Protein AF-A0A1J1JGS8-F1 (afdb_monomer_lite)

Radius of gyration: 28.25 Å; chains: 1; bounding box: 49×75×82 Å

pLDDT: mean 77.83, std 13.15, range [44.06, 95.12]

Organism: Planktothrix agardhii (NCBI:txid1160)

Structure (mmCIF, N/CA/C/O backbone):
data_AF-A0A1J1JGS8-F1
#
_entry.id   AF-A0A1J1JGS8-F1
#
loop_
_atom_site.group_PDB
_atom_site.id
_atom_site.type_symbol
_atom_site.label_atom_id
_atom_site.label_alt_id
_atom_site.label_comp_id
_atom_site.label_asym_id
_atom_site.label_entity_id
_atom_site.label_seq_id
_atom_site.pdbx_PDB_ins_code
_atom_site.Cartn_x
_atom_site.Cartn_y
_atom_site.Cartn_z
_atom_site.occupancy
_atom_site.B_iso_or_equiv
_atom_site.auth_seq_id
_atom_site.auth_comp_id
_atom_site.auth_asym_id
_atom_site.auth_atom_id
_atom_site.pdbx_PDB_model_num
ATOM 1 N N . MET A 1 1 ? -22.937 30.022 0.469 1.00 57.44 1 MET A N 1
ATOM 2 C CA . MET A 1 1 ? -22.753 29.733 1.913 1.00 57.44 1 MET A CA 1
ATOM 3 C C . MET A 1 1 ? -23.386 28.415 2.379 1.00 57.44 1 MET A C 1
ATOM 5 O O . MET A 1 1 ? -22.647 27.603 2.911 1.00 57.44 1 MET A O 1
ATOM 9 N N . LYS A 1 2 ? -24.675 28.112 2.128 1.00 63.19 2 LYS A N 1
ATOM 10 C CA . LYS A 1 2 ? -25.306 26.833 2.558 1.00 63.19 2 LYS A CA 1
ATOM 11 C C . LYS A 1 2 ? -24.576 25.551 2.103 1.00 63.19 2 LYS A C 1
ATOM 13 O O . LYS A 1 2 ? -24.454 24.620 2.888 1.00 63.19 2 LYS A O 1
ATOM 18 N N . LYS A 1 3 ? -24.017 25.521 0.882 1.00 70.56 3 LYS A N 1
ATOM 19 C CA . LYS A 1 3 ? -23.177 24.401 0.397 1.00 70.56 3 LYS A CA 1
ATOM 20 C C . LYS A 1 3 ? -21.921 24.179 1.252 1.00 70.56 3 LYS A C 1
ATOM 22 O O . LYS A 1 3 ? -21.631 23.043 1.595 1.00 70.56 3 LYS A O 1
ATOM 27 N N . LEU A 1 4 ? -21.218 25.251 1.627 1.00 69.62 4 LEU A N 1
ATOM 28 C CA . LEU A 1 4 ? -20.019 25.193 2.478 1.00 69.62 4 LEU A CA 1
ATOM 29 C C . LEU A 1 4 ? -20.350 24.680 3.883 1.00 69.62 4 LEU A C 1
ATOM 31 O O . LEU A 1 4 ? -19.634 23.845 4.417 1.00 69.62 4 LEU A O 1
ATOM 35 N N . ILE A 1 5 ? -21.475 25.125 4.445 1.00 73.06 5 ILE A N 1
ATOM 36 C CA . ILE A 1 5 ? -21.931 24.708 5.777 1.00 73.06 5 ILE A CA 1
ATOM 37 C C . ILE A 1 5 ? -22.337 23.222 5.771 1.00 73.06 5 ILE A C 1
ATOM 39 O O . ILE A 1 5 ? -21.991 22.486 6.692 1.00 73.06 5 ILE A O 1
ATOM 43 N N . ASN A 1 6 ? -22.980 22.743 4.699 1.00 73.88 6 ASN A N 1
ATOM 44 C CA . ASN A 1 6 ? -23.261 21.313 4.524 1.00 73.88 6 ASN A CA 1
ATOM 45 C C . ASN A 1 6 ? -21.985 20.474 4.355 1.00 73.88 6 ASN A C 1
ATOM 47 O O . ASN A 1 6 ? -21.889 19.395 4.935 1.00 73.88 6 ASN A O 1
ATOM 51 N N . PHE A 1 7 ? -20.996 20.968 3.604 1.00 70.88 7 PHE A N 1
ATOM 52 C CA . PHE A 1 7 ? -19.696 20.304 3.468 1.00 70.88 7 PHE A CA 1
ATOM 53 C C . PHE A 1 7 ? -18.955 20.214 4.809 1.00 70.88 7 PHE A C 1
ATO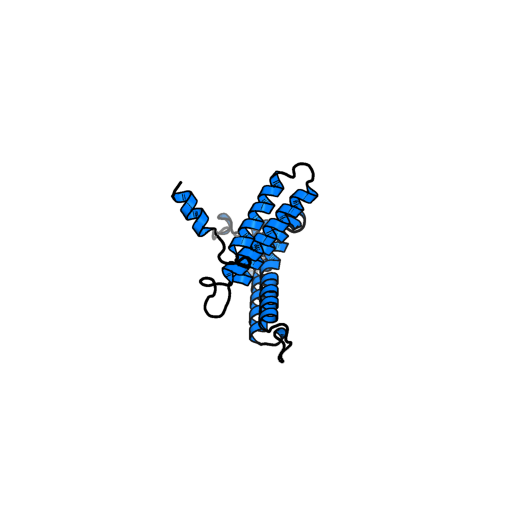M 55 O O . PHE A 1 7 ? -18.430 19.156 5.149 1.00 70.88 7 PHE A O 1
ATOM 62 N N . LEU A 1 8 ? -18.969 21.288 5.602 1.00 66.31 8 LEU A N 1
ATOM 63 C CA . LEU A 1 8 ? -18.361 21.321 6.934 1.00 66.31 8 LEU A CA 1
ATOM 64 C C . LEU A 1 8 ? -19.038 20.341 7.902 1.00 66.31 8 LEU A C 1
ATOM 66 O O . LEU A 1 8 ? -18.348 19.633 8.633 1.00 66.31 8 LEU A O 1
ATOM 70 N N . ASN A 1 9 ? -20.367 20.225 7.860 1.00 66.31 9 ASN A N 1
ATOM 71 C CA . ASN A 1 9 ? -21.093 19.235 8.662 1.00 66.31 9 ASN A CA 1
ATOM 72 C C . ASN A 1 9 ? -20.801 17.784 8.239 1.00 66.31 9 ASN A C 1
ATOM 74 O O . ASN A 1 9 ? -20.798 16.894 9.085 1.00 66.31 9 ASN A O 1
ATOM 78 N N . ILE A 1 10 ? -20.503 17.538 6.960 1.00 68.12 10 ILE A N 1
ATOM 79 C CA . ILE A 1 10 ? -20.057 16.227 6.454 1.00 68.12 10 ILE A CA 1
ATOM 80 C C . ILE A 1 10 ? -18.614 15.903 6.862 1.00 68.12 10 ILE A C 1
ATOM 82 O O . ILE A 1 10 ? -18.288 14.739 7.093 1.00 68.12 10 ILE A O 1
ATOM 86 N N . ILE A 1 11 ? -17.756 16.917 6.964 1.00 66.12 11 ILE A N 1
ATOM 87 C CA . ILE A 1 11 ? -16.338 16.768 7.318 1.00 66.12 11 ILE A CA 1
ATOM 88 C C . ILE A 1 11 ? -16.126 16.649 8.831 1.00 66.12 11 ILE A C 1
ATOM 90 O O . ILE A 1 11 ? -15.127 16.065 9.254 1.00 66.12 11 ILE A O 1
ATOM 94 N N . LYS A 1 12 ? -17.069 17.128 9.654 1.00 67.12 12 LYS A N 1
ATOM 95 C CA . LYS A 1 12 ? -16.962 17.057 11.113 1.00 67.12 12 LYS A CA 1
ATOM 96 C C . LYS A 1 12 ? -16.791 15.593 11.572 1.00 67.12 12 LYS A C 1
ATOM 98 O O . LYS A 1 12 ? -17.638 14.749 11.251 1.00 67.12 12 LYS A O 1
ATOM 103 N N . PRO A 1 13 ? -15.694 15.257 12.275 1.00 62.97 13 PRO A N 1
ATOM 104 C CA . PRO A 1 13 ? -15.506 13.922 12.822 1.00 62.97 13 PRO A CA 1
ATOM 105 C C . PRO A 1 13 ? -16.472 13.705 13.992 1.00 62.97 13 PRO A C 1
ATOM 107 O O . PRO A 1 13 ? -16.674 14.600 14.813 1.00 62.97 13 PRO A O 1
ATOM 110 N N . SER A 1 14 ? -17.082 12.521 14.060 1.00 66.06 14 SER A N 1
ATOM 111 C CA . SER A 1 14 ? -17.902 12.103 15.204 1.00 66.06 14 SER A CA 1
ATOM 112 C C . SER A 1 14 ? -17.041 11.785 16.426 1.00 66.06 14 SER A C 1
ATOM 114 O O . SER A 1 14 ? -17.442 12.082 17.546 1.00 66.06 14 SER A O 1
ATOM 116 N N . HIS A 1 15 ? -15.843 11.235 16.205 1.00 69.81 15 HIS A N 1
ATOM 117 C CA . HIS A 1 15 ? -14.863 10.922 17.239 1.00 69.81 15 HIS A CA 1
ATOM 118 C C . HIS A 1 15 ? -13.443 11.364 16.851 1.00 69.81 15 HIS A C 1
ATOM 120 O O . HIS A 1 15 ? -13.092 11.371 15.670 1.00 69.81 15 HIS A O 1
ATOM 126 N N . PRO A 1 16 ? -12.575 11.672 17.835 1.00 64.75 16 PRO A N 1
ATOM 127 C CA . PRO A 1 16 ? -11.194 12.090 17.577 1.00 64.75 16 PRO A CA 1
ATOM 128 C C . PRO A 1 16 ? -10.361 11.020 16.849 1.00 64.75 16 PRO A C 1
ATOM 130 O O . PRO A 1 16 ? -9.446 11.370 16.114 1.00 64.75 16 PRO A O 1
ATOM 133 N N . LEU A 1 17 ? -10.721 9.738 16.975 1.00 70.12 17 LEU A N 1
ATOM 134 C CA . LEU A 1 17 ? -10.064 8.601 16.312 1.00 70.12 17 LEU A CA 1
ATOM 135 C C . LEU A 1 17 ? -10.790 8.119 15.040 1.00 70.12 17 LEU A C 1
ATOM 137 O O . LEU A 1 17 ? -10.610 6.980 14.611 1.00 70.12 17 LEU A O 1
ATOM 141 N N . ASP A 1 18 ? -11.621 8.959 14.420 1.00 83.19 18 ASP A N 1
ATOM 142 C CA . ASP A 1 18 ? -12.200 8.641 13.114 1.00 83.19 18 ASP A CA 1
ATOM 143 C C . ASP A 1 18 ? -11.213 8.879 11.963 1.00 83.19 18 ASP A C 1
ATOM 145 O O . ASP A 1 18 ? -10.389 9.792 11.983 1.00 83.19 18 ASP A O 1
ATOM 149 N N . TRP A 1 19 ? -11.372 8.102 10.885 1.00 82.06 19 TRP A N 1
ATOM 150 C CA . TRP A 1 19 ? -10.598 8.233 9.641 1.00 82.06 19 TRP A CA 1
ATOM 151 C C . TRP A 1 19 ? -10.582 9.669 9.085 1.00 82.06 19 TRP A C 1
ATOM 153 O O . TRP A 1 19 ? -9.586 10.098 8.511 1.00 82.06 19 TRP A O 1
ATOM 163 N N . ARG A 1 20 ? -11.662 10.437 9.292 1.00 85.25 20 ARG A N 1
ATOM 164 C CA . ARG A 1 20 ? -11.773 11.840 8.857 1.00 85.25 20 ARG A CA 1
ATOM 165 C C . ARG A 1 20 ? -10.729 12.735 9.521 1.00 85.25 20 ARG A C 1
ATOM 167 O O . ARG A 1 20 ? -10.173 13.601 8.853 1.00 85.25 20 ARG A O 1
ATOM 174 N N . THR A 1 21 ? -10.434 12.508 10.801 1.00 86.81 21 THR A N 1
ATOM 175 C CA . THR A 1 21 ? -9.439 13.287 11.548 1.00 86.81 21 THR A CA 1
ATOM 176 C C . THR A 1 21 ? -8.047 13.076 10.964 1.00 86.81 21 THR A C 1
ATOM 178 O O . THR A 1 21 ? -7.343 14.044 10.696 1.00 86.81 21 THR A O 1
ATOM 181 N N . PHE A 1 22 ? -7.681 11.825 10.676 1.00 87.19 22 PHE A N 1
ATOM 182 C CA . PHE A 1 22 ? -6.390 11.502 10.064 1.00 87.19 22 PHE A CA 1
ATOM 183 C C . PHE A 1 22 ? -6.243 12.082 8.652 1.00 87.19 22 PHE A C 1
ATOM 185 O O . PHE A 1 22 ? -5.171 12.586 8.324 1.00 87.19 22 PHE A O 1
ATOM 192 N N . ILE A 1 23 ? -7.316 12.099 7.846 1.00 88.25 23 ILE A N 1
ATOM 193 C CA . ILE A 1 23 ? -7.306 12.793 6.545 1.00 88.25 23 ILE A CA 1
ATOM 194 C C . ILE A 1 23 ? -7.033 14.286 6.728 1.00 88.25 23 ILE A C 1
ATOM 196 O O . ILE A 1 23 ? -6.174 14.834 6.042 1.00 88.25 23 ILE A O 1
ATOM 200 N N . LEU A 1 24 ? -7.747 14.949 7.641 1.00 87.12 24 LEU A N 1
ATOM 201 C CA . LEU A 1 24 ? -7.581 16.386 7.864 1.00 87.12 24 LEU A CA 1
ATOM 202 C C . LEU A 1 24 ? -6.174 16.728 8.362 1.00 87.12 24 LEU A C 1
ATOM 204 O O . LEU A 1 24 ? -5.577 17.679 7.867 1.00 87.12 24 LEU A O 1
ATOM 208 N N . ILE A 1 25 ? -5.629 15.931 9.286 1.00 88.50 25 ILE A N 1
ATOM 209 C CA . ILE A 1 25 ? -4.251 16.081 9.771 1.00 88.50 25 ILE A CA 1
ATOM 210 C C . ILE A 1 25 ? -3.260 15.888 8.620 1.00 88.50 25 ILE A C 1
ATOM 212 O O . ILE A 1 25 ? -2.375 16.719 8.437 1.00 88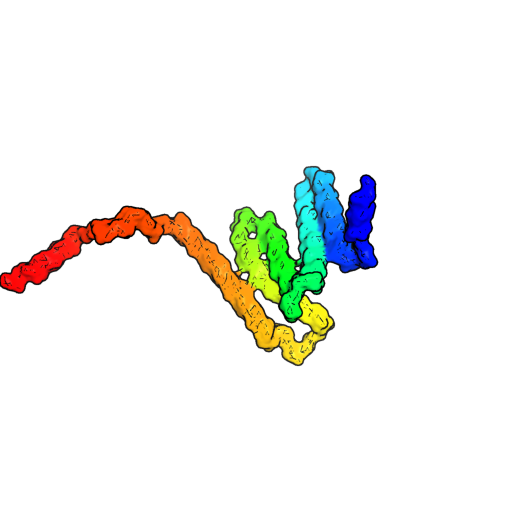.50 25 ILE A O 1
ATOM 216 N N . GLY A 1 26 ? -3.429 14.841 7.808 1.00 90.25 26 GLY A N 1
ATOM 217 C CA . GLY A 1 26 ? -2.581 14.593 6.643 1.00 90.25 26 GLY A CA 1
ATOM 218 C C . GLY A 1 26 ? -2.588 15.770 5.666 1.00 90.25 26 GLY A C 1
ATOM 219 O O . GLY A 1 26 ? -1.525 16.268 5.301 1.00 90.25 26 GLY A O 1
ATOM 220 N N . ILE A 1 27 ? -3.768 16.278 5.303 1.00 90.12 27 ILE A N 1
ATOM 221 C CA . ILE A 1 27 ? -3.910 17.437 4.407 1.00 90.12 27 ILE A CA 1
ATOM 222 C C . ILE A 1 27 ? -3.291 18.697 5.027 1.00 90.12 27 ILE A C 1
ATOM 224 O O . ILE A 1 27 ? -2.615 19.446 4.327 1.00 90.12 27 ILE A O 1
ATOM 228 N N . ALA A 1 28 ? -3.473 18.931 6.328 1.00 90.44 28 ALA A N 1
ATOM 229 C CA . ALA A 1 28 ? -2.880 20.079 7.011 1.00 90.44 28 ALA A CA 1
ATOM 230 C C . ALA A 1 28 ? -1.343 20.024 7.003 1.00 90.44 28 ALA A C 1
ATOM 232 O O . ALA A 1 28 ? -0.703 21.026 6.693 1.00 90.44 28 ALA A O 1
ATOM 233 N N . ILE A 1 29 ? -0.752 18.854 7.275 1.00 91.56 29 ILE A N 1
ATOM 234 C CA . ILE A 1 29 ? 0.704 18.645 7.217 1.00 91.56 29 ILE A CA 1
ATOM 235 C C . ILE A 1 29 ? 1.217 18.817 5.781 1.00 91.56 29 ILE A C 1
ATOM 237 O O . ILE A 1 29 ? 2.249 19.449 5.566 1.00 91.56 29 ILE A O 1
ATOM 241 N N . TRP A 1 30 ? 0.480 18.310 4.790 1.00 93.06 30 TRP A N 1
ATOM 242 C CA . TRP A 1 30 ? 0.825 18.493 3.380 1.00 93.06 30 TRP A CA 1
ATOM 243 C C . TRP A 1 30 ? 0.808 19.968 2.978 1.00 93.06 30 TRP A C 1
ATOM 245 O O . TRP A 1 30 ? 1.751 20.449 2.359 1.00 93.06 30 TRP A O 1
ATOM 255 N N . MET A 1 31 ? -0.223 20.714 3.389 1.00 89.69 31 MET A N 1
ATOM 256 C CA . MET A 1 31 ? -0.291 22.156 3.152 1.00 89.69 31 MET A CA 1
ATOM 257 C C . MET A 1 31 ? 0.852 22.898 3.847 1.00 89.69 31 MET A C 1
ATOM 259 O O . MET A 1 31 ? 1.478 23.757 3.232 1.00 89.69 31 MET A O 1
ATOM 263 N N . ALA A 1 32 ? 1.171 22.537 5.093 1.00 88.44 32 ALA A N 1
ATOM 264 C CA . ALA A 1 32 ? 2.303 23.104 5.821 1.00 88.44 32 ALA A CA 1
ATOM 265 C C . ALA A 1 32 ? 3.633 22.875 5.085 1.00 88.44 32 ALA A C 1
ATOM 267 O O . ALA A 1 32 ? 4.507 23.739 5.113 1.00 88.44 32 ALA A O 1
ATOM 268 N N . SER A 1 33 ? 3.765 21.762 4.358 1.00 89.44 33 SER A N 1
ATOM 269 C CA . SER A 1 33 ? 4.952 21.476 3.556 1.00 89.44 33 SER A CA 1
ATOM 270 C C . SER A 1 33 ? 5.222 22.520 2.468 1.00 89.44 33 SER A C 1
ATOM 272 O O . SER A 1 33 ? 6.386 22.751 2.157 1.00 89.44 33 SER A O 1
ATOM 274 N N . PHE A 1 34 ? 4.203 23.174 1.896 1.00 87.56 34 PHE A N 1
ATOM 275 C CA . PHE A 1 34 ? 4.423 24.224 0.889 1.00 87.56 34 PHE A CA 1
ATOM 276 C C . PHE A 1 34 ? 5.053 25.489 1.474 1.00 87.56 34 PHE A C 1
ATOM 278 O O . PHE A 1 34 ? 5.753 26.209 0.768 1.00 87.56 34 PHE A O 1
ATOM 285 N N . PHE A 1 35 ? 4.835 25.752 2.764 1.00 87.19 35 PHE A N 1
ATOM 286 C CA . PHE A 1 35 ? 5.430 26.898 3.452 1.00 87.19 35 PHE A CA 1
ATOM 287 C C . PHE A 1 35 ? 6.907 26.665 3.801 1.00 87.19 35 PHE A C 1
ATOM 289 O O . PHE A 1 35 ? 7.651 27.620 4.019 1.00 87.19 35 PHE A O 1
ATOM 296 N N . VAL A 1 36 ? 7.363 25.407 3.816 1.00 85.94 36 VAL A N 1
ATOM 297 C CA . VAL A 1 36 ? 8.763 25.041 4.062 1.00 85.94 36 VAL A CA 1
ATOM 298 C C . VAL A 1 36 ? 9.531 25.048 2.737 1.00 85.94 36 VAL A C 1
ATOM 300 O O . VAL A 1 36 ? 9.755 24.013 2.114 1.00 85.94 36 VAL A O 1
ATOM 303 N N . ILE A 1 37 ? 9.929 26.242 2.294 1.00 78.75 37 ILE A N 1
ATOM 304 C CA . ILE A 1 37 ? 10.640 26.443 1.016 1.00 78.75 37 ILE A CA 1
ATOM 305 C C . ILE A 1 37 ? 12.160 26.252 1.178 1.00 78.75 37 ILE A C 1
ATOM 307 O O . ILE A 1 37 ? 12.825 25.765 0.269 1.00 78.75 37 ILE A O 1
ATOM 311 N N . ASN A 1 38 ? 12.711 26.570 2.354 1.00 81.62 38 ASN A N 1
ATOM 312 C CA . ASN A 1 38 ? 14.163 26.694 2.551 1.00 81.62 38 ASN A CA 1
ATOM 313 C C . ASN A 1 38 ? 14.887 25.386 2.917 1.00 81.62 38 ASN A C 1
ATOM 315 O O . ASN A 1 38 ? 16.113 25.354 2.899 1.00 81.62 38 ASN A O 1
ATOM 319 N N . ASN A 1 39 ? 14.168 24.325 3.293 1.00 87.38 39 ASN A N 1
ATOM 320 C CA . ASN A 1 39 ? 14.779 23.065 3.723 1.00 87.38 39 ASN A CA 1
ATOM 321 C C . ASN A 1 39 ? 14.073 21.870 3.075 1.00 87.38 39 ASN A C 1
ATOM 323 O O . ASN A 1 39 ? 13.006 21.443 3.519 1.00 87.38 39 ASN A O 1
ATOM 327 N N . GLU A 1 40 ? 14.693 21.330 2.028 1.00 86.69 40 GLU A N 1
ATOM 328 C CA . GLU A 1 40 ? 14.169 20.204 1.255 1.00 86.69 40 GLU A CA 1
ATOM 329 C C . GLU A 1 40 ? 14.048 18.913 2.075 1.00 86.69 40 GLU A C 1
ATOM 331 O O . GLU A 1 40 ? 13.074 18.179 1.916 1.00 86.69 40 GLU A O 1
ATOM 336 N N . TYR A 1 41 ? 14.971 18.669 3.008 1.00 86.81 41 TYR A N 1
ATOM 337 C CA . TYR A 1 41 ? 14.911 17.505 3.892 1.00 86.81 41 TYR A CA 1
ATOM 338 C C . TYR A 1 41 ? 13.662 17.556 4.782 1.00 86.81 41 TYR A C 1
ATOM 340 O O . TYR A 1 41 ? 12.875 16.608 4.827 1.00 86.81 41 TYR A O 1
ATOM 348 N N . THR A 1 42 ? 13.427 18.699 5.432 1.00 88.38 42 THR A N 1
ATOM 349 C CA . THR A 1 42 ? 12.240 18.904 6.275 1.00 88.38 42 THR A CA 1
ATOM 350 C C . THR A 1 42 ? 10.957 18.842 5.450 1.00 88.38 42 THR A C 1
ATOM 352 O O . THR A 1 42 ? 9.996 18.197 5.863 1.00 88.38 42 THR A O 1
ATOM 355 N N . ARG A 1 43 ? 10.947 19.456 4.261 1.00 89.12 43 ARG A N 1
ATOM 356 C CA . ARG A 1 43 ? 9.812 19.416 3.330 1.00 89.12 43 ARG A CA 1
ATOM 357 C C . ARG A 1 43 ? 9.450 17.977 2.955 1.00 89.12 43 ARG A C 1
ATOM 359 O O . ARG A 1 43 ? 8.307 17.568 3.132 1.00 89.12 43 ARG A O 1
ATOM 366 N N . ASN A 1 44 ? 10.423 17.184 2.507 1.00 89.12 44 ASN A N 1
ATOM 367 C CA . ASN A 1 44 ? 10.185 15.798 2.103 1.00 89.12 44 ASN A CA 1
ATOM 368 C C . ASN A 1 44 ? 9.736 14.929 3.289 1.00 89.12 44 ASN A C 1
ATOM 370 O O . ASN A 1 44 ? 8.834 14.107 3.132 1.00 89.12 44 ASN A O 1
ATOM 374 N N . GLY A 1 45 ? 10.278 15.163 4.489 1.00 88.81 45 GLY A N 1
ATOM 375 C CA . GLY A 1 45 ? 9.814 14.514 5.718 1.00 88.81 45 GLY A CA 1
ATOM 376 C C . GLY A 1 45 ? 8.349 14.826 6.052 1.00 88.81 45 GLY A C 1
ATOM 377 O O . GLY A 1 45 ? 7.598 13.927 6.431 1.00 88.81 45 GLY A O 1
ATOM 378 N N . LEU A 1 46 ? 7.909 16.075 5.860 1.00 89.88 46 LEU A N 1
ATOM 379 C CA . LEU A 1 46 ? 6.511 16.482 6.049 1.00 89.88 46 LEU A CA 1
ATOM 380 C C . LEU A 1 46 ? 5.579 15.837 5.016 1.00 89.88 46 LEU A C 1
ATOM 382 O O . LEU A 1 46 ? 4.520 15.329 5.388 1.00 89.88 46 LEU A O 1
ATOM 386 N N . VAL A 1 47 ? 5.968 15.820 3.737 1.00 90.00 47 VAL A N 1
ATOM 387 C CA . VAL A 1 47 ? 5.196 15.147 2.677 1.00 90.00 47 VAL A CA 1
ATOM 388 C C . VAL A 1 47 ? 5.059 13.656 2.980 1.00 90.00 47 VAL A C 1
ATOM 390 O O . VAL A 1 47 ? 3.955 13.117 2.923 1.00 90.00 47 VAL A O 1
ATOM 393 N N . PHE A 1 48 ? 6.152 13.003 3.377 1.00 90.69 48 PHE A N 1
ATOM 394 C CA . PHE A 1 48 ? 6.149 11.596 3.764 1.00 90.69 48 PHE A CA 1
ATOM 395 C C . PHE A 1 48 ? 5.222 11.329 4.957 1.00 90.69 48 PHE A C 1
ATOM 397 O O . PHE A 1 48 ? 4.382 10.430 4.905 1.00 90.69 48 PHE A O 1
ATOM 404 N N . LEU A 1 49 ? 5.315 12.142 6.015 1.00 90.88 49 LEU A N 1
ATOM 405 C CA . LEU A 1 49 ? 4.460 12.011 7.196 1.00 90.88 49 LEU A CA 1
ATOM 406 C C . LEU A 1 49 ? 2.980 12.222 6.856 1.00 90.88 49 LEU A C 1
ATOM 408 O O . LEU A 1 49 ? 2.119 11.489 7.343 1.00 90.88 49 LEU A O 1
ATOM 412 N N . SER A 1 50 ? 2.679 13.197 5.999 1.00 92.75 50 SER A N 1
ATOM 413 C CA . SER A 1 50 ? 1.325 13.416 5.496 1.00 92.75 50 SER A CA 1
ATOM 414 C C . SER A 1 50 ? 0.790 12.186 4.760 1.00 92.75 50 SER A C 1
ATOM 416 O O . SER A 1 50 ? -0.329 11.738 5.024 1.00 92.75 50 SER A O 1
ATOM 418 N N . LEU A 1 51 ? 1.604 11.598 3.882 1.00 91.31 51 LEU A N 1
ATOM 419 C CA . LEU A 1 51 ? 1.225 10.437 3.086 1.00 91.31 51 LEU A CA 1
ATOM 420 C C . LEU A 1 51 ? 1.039 9.179 3.958 1.00 91.31 51 LEU A C 1
ATOM 422 O O . LEU A 1 51 ? 0.123 8.386 3.719 1.00 91.31 51 LEU A O 1
ATOM 426 N N . LEU A 1 52 ? 1.821 9.034 5.035 1.00 91.06 52 LEU A N 1
ATOM 427 C CA . LEU A 1 52 ? 1.590 8.016 6.065 1.00 91.06 52 LEU A CA 1
ATOM 428 C C . LEU A 1 52 ? 0.260 8.226 6.795 1.00 91.06 52 LEU A C 1
ATOM 430 O O . LEU A 1 52 ? -0.517 7.279 6.930 1.00 91.06 52 LEU A O 1
ATOM 434 N N . MET A 1 53 ? -0.042 9.455 7.225 1.00 91.62 53 MET A N 1
ATOM 435 C CA . MET A 1 53 ? -1.320 9.768 7.879 1.00 91.62 53 MET A CA 1
ATOM 436 C C . MET A 1 53 ? -2.510 9.487 6.957 1.00 91.62 53 MET A C 1
ATOM 438 O O . MET A 1 53 ? -3.512 8.918 7.394 1.00 91.62 53 MET A O 1
ATOM 442 N N . LEU A 1 54 ? -2.381 9.804 5.667 1.00 92.38 54 LEU A N 1
ATOM 443 C CA . LEU A 1 54 ? -3.379 9.472 4.653 1.00 92.38 54 LEU A CA 1
ATOM 444 C C . LEU A 1 54 ? -3.564 7.952 4.524 1.00 92.38 54 LEU A C 1
ATOM 446 O O . LEU A 1 54 ? -4.694 7.465 4.493 1.00 92.38 54 LEU A O 1
ATOM 450 N N . THR A 1 55 ? -2.466 7.194 4.508 1.00 90.50 55 THR A N 1
ATOM 451 C CA . THR A 1 55 ? -2.492 5.727 4.418 1.00 90.50 55 THR A CA 1
ATOM 452 C C . THR A 1 55 ? -3.202 5.104 5.620 1.00 90.50 55 THR A C 1
ATOM 454 O O . THR A 1 55 ? -4.063 4.237 5.451 1.00 90.50 55 THR A O 1
ATOM 457 N N . VAL A 1 56 ? -2.921 5.591 6.833 1.00 88.62 56 VAL A N 1
ATOM 458 C CA . VAL A 1 56 ? -3.619 5.173 8.061 1.00 88.62 56 VAL A CA 1
ATOM 459 C C . VAL A 1 56 ? -5.106 5.516 7.986 1.00 88.62 56 VAL A C 1
ATOM 461 O O . VAL A 1 56 ? -5.955 4.680 8.296 1.00 88.62 56 VAL A O 1
ATOM 464 N N . ALA A 1 57 ? -5.446 6.719 7.526 1.00 89.12 57 ALA A N 1
ATOM 465 C CA . ALA A 1 57 ? -6.833 7.133 7.385 1.00 89.12 57 ALA A CA 1
ATOM 466 C C . ALA A 1 57 ? -7.617 6.215 6.436 1.00 89.12 57 ALA A C 1
ATOM 468 O O . ALA A 1 57 ? -8.726 5.775 6.755 1.00 89.12 57 ALA A O 1
ATOM 469 N N . ILE A 1 58 ? -7.020 5.889 5.286 1.00 88.88 58 ILE A N 1
ATOM 470 C CA . ILE A 1 58 ? -7.611 4.985 4.301 1.00 88.88 58 ILE A CA 1
ATOM 471 C C . ILE A 1 58 ? -7.737 3.580 4.889 1.00 88.88 58 ILE A C 1
ATOM 473 O O . ILE A 1 58 ? -8.810 3.001 4.771 1.00 88.88 58 ILE A O 1
ATOM 477 N N . SER A 1 59 ? -6.723 3.081 5.606 1.00 86.25 59 SER A N 1
ATOM 478 C CA . SER A 1 59 ? -6.767 1.792 6.317 1.00 86.25 59 SER A CA 1
ATOM 479 C C . SER A 1 59 ? -7.971 1.668 7.252 1.00 86.25 59 SER A C 1
ATOM 481 O O . SER A 1 59 ? -8.717 0.685 7.214 1.00 86.25 59 SER A O 1
ATOM 483 N N . ILE A 1 60 ? -8.212 2.702 8.064 1.00 84.12 60 ILE A N 1
ATOM 484 C CA . ILE A 1 60 ? -9.351 2.749 8.989 1.00 84.12 60 ILE A CA 1
ATOM 485 C C . ILE A 1 60 ? -10.670 2.811 8.211 1.00 84.12 60 ILE A C 1
ATOM 487 O O . ILE A 1 60 ? -11.662 2.198 8.616 1.00 84.12 60 ILE A O 1
ATOM 491 N N . ARG A 1 61 ? -10.710 3.544 7.090 1.00 84.50 61 ARG A N 1
ATOM 492 C CA . ARG A 1 61 ? -11.915 3.667 6.263 1.00 84.50 61 ARG A CA 1
ATOM 493 C C . ARG A 1 61 ? -12.274 2.357 5.562 1.00 84.50 61 ARG A C 1
ATOM 495 O O . ARG A 1 61 ? -13.457 2.019 5.521 1.00 84.50 61 ARG A O 1
ATOM 502 N N . THR A 1 62 ? -11.286 1.649 5.024 1.00 84.44 62 THR A N 1
ATOM 503 C CA . THR A 1 62 ? -11.451 0.390 4.280 1.00 84.44 62 THR A CA 1
ATOM 504 C C . THR A 1 62 ? -11.645 -0.816 5.198 1.00 84.44 62 THR A C 1
ATOM 506 O O . THR A 1 62 ? -12.136 -1.847 4.756 1.00 84.44 62 THR A O 1
ATOM 509 N N . ASN A 1 63 ? -11.352 -0.684 6.494 1.00 80.38 63 ASN A N 1
ATOM 510 C CA . ASN A 1 63 ? -11.744 -1.657 7.520 1.00 80.38 63 ASN A CA 1
ATOM 511 C C . ASN A 1 63 ? -13.222 -1.554 7.946 1.00 80.38 63 ASN A C 1
ATOM 513 O O . ASN A 1 63 ? -13.644 -2.253 8.862 1.00 80.38 63 ASN A O 1
ATOM 517 N N . LYS A 1 64 ? -14.025 -0.690 7.313 1.00 79.62 64 LYS A N 1
ATOM 518 C CA . LYS A 1 64 ? -15.477 -0.577 7.530 1.00 79.62 64 LYS A CA 1
ATOM 519 C C . LYS A 1 64 ? -16.225 -0.966 6.238 1.00 79.62 64 LYS A C 1
ATOM 521 O O . LYS A 1 64 ? -15.675 -0.777 5.148 1.00 79.62 64 LYS A O 1
ATOM 526 N N . PRO A 1 65 ? -17.479 -1.463 6.307 1.00 72.12 65 PRO A N 1
ATOM 527 C CA . PRO A 1 65 ? -18.282 -1.724 5.108 1.00 72.12 65 PRO A CA 1
ATOM 528 C C . PRO A 1 65 ? -18.400 -0.457 4.232 1.00 72.12 65 PRO A C 1
ATOM 530 O O . PRO A 1 65 ? -18.393 0.665 4.767 1.00 72.12 65 PRO A O 1
ATOM 533 N N . PRO A 1 66 ? -18.476 -0.586 2.892 1.00 72.94 66 PRO A N 1
ATOM 534 C CA . PRO A 1 66 ? -18.680 -1.801 2.079 1.00 72.94 66 PRO A CA 1
ATOM 535 C C . PRO A 1 66 ? -17.396 -2.561 1.685 1.00 72.94 66 PRO A C 1
ATOM 537 O O . PRO A 1 66 ? -17.462 -3.523 0.932 1.00 72.94 66 PRO A O 1
ATOM 540 N N . PHE A 1 67 ? -16.223 -2.151 2.172 1.00 72.62 67 PHE A N 1
ATOM 541 C CA . PHE A 1 67 ? -14.921 -2.701 1.750 1.00 72.62 67 PHE A CA 1
ATOM 542 C C . PHE A 1 67 ? -14.542 -4.034 2.422 1.00 72.62 67 PHE A C 1
ATOM 544 O O . PHE A 1 67 ? -13.422 -4.530 2.275 1.00 72.62 67 PHE A O 1
ATOM 551 N N . ILE A 1 68 ? -15.487 -4.613 3.161 1.00 74.31 68 ILE A N 1
ATOM 552 C CA . ILE A 1 68 ? -15.403 -5.956 3.723 1.00 74.31 68 ILE A CA 1
ATOM 553 C C . ILE A 1 68 ? -16.315 -6.831 2.866 1.00 74.31 68 ILE A C 1
ATOM 555 O O . ILE A 1 68 ? -17.534 -6.663 2.892 1.00 74.31 68 ILE A O 1
ATOM 559 N N . MET A 1 69 ? -15.724 -7.738 2.089 1.00 67.88 69 MET A N 1
ATOM 560 C CA . MET A 1 69 ? -16.466 -8.673 1.249 1.00 67.88 69 MET A CA 1
ATOM 561 C C . MET A 1 69 ? -16.539 -10.014 1.985 1.00 67.88 69 MET A C 1
ATOM 563 O O . MET A 1 69 ? -15.566 -10.766 2.052 1.00 67.88 69 MET A O 1
ATOM 567 N N . GLY A 1 70 ? -17.685 -10.283 2.615 1.00 71.62 70 GLY A N 1
ATOM 568 C CA . GLY A 1 70 ? -17.856 -11.452 3.479 1.00 71.62 70 GLY A CA 1
ATOM 569 C C . GLY A 1 70 ? -16.955 -11.378 4.714 1.00 71.62 70 GLY A C 1
ATOM 570 O O . GLY A 1 70 ? -17.169 -10.533 5.578 1.00 71.62 70 GLY A O 1
ATOM 571 N N . ASN A 1 71 ? -15.948 -12.255 4.787 1.00 68.69 71 ASN A N 1
ATOM 572 C CA . ASN A 1 71 ? -14.997 -12.329 5.906 1.00 68.69 71 ASN A CA 1
ATOM 573 C C . ASN A 1 71 ? -13.585 -11.821 5.545 1.00 68.69 71 ASN A C 1
ATOM 575 O O . ASN A 1 71 ? -12.678 -11.885 6.372 1.00 68.69 71 ASN A O 1
ATOM 579 N N . ILE A 1 72 ? -13.385 -11.347 4.309 1.00 68.88 72 ILE A N 1
ATOM 580 C CA . ILE A 1 72 ? -12.089 -10.886 3.802 1.00 68.88 72 ILE A CA 1
ATOM 581 C C . ILE A 1 72 ? -12.132 -9.360 3.715 1.00 68.88 72 ILE A C 1
ATOM 583 O O . ILE A 1 72 ? -12.972 -8.783 3.019 1.00 68.88 72 ILE A O 1
ATOM 587 N N . SER A 1 73 ? -11.231 -8.688 4.433 1.00 77.38 73 SER A N 1
ATOM 588 C CA . SER A 1 73 ? -11.061 -7.243 4.299 1.00 77.38 73 SER A CA 1
ATOM 589 C C . SER A 1 73 ? -10.171 -6.941 3.093 1.00 77.38 73 SER A C 1
ATOM 591 O O . SER A 1 73 ? -9.094 -7.510 2.936 1.00 77.38 73 SER A O 1
ATOM 593 N N . LEU A 1 74 ? -10.607 -6.015 2.234 1.00 82.00 74 LEU A N 1
ATOM 594 C CA . LEU A 1 74 ? -9.771 -5.486 1.145 1.00 82.00 74 LEU A CA 1
ATOM 595 C C . LEU A 1 74 ? -8.798 -4.406 1.642 1.00 82.00 74 LEU A C 1
ATOM 597 O O . LEU A 1 74 ? -7.911 -3.972 0.908 1.00 82.00 74 LEU A O 1
ATOM 601 N N . SER A 1 75 ? -8.943 -3.976 2.899 1.00 85.56 75 SER A N 1
ATOM 602 C CA . SER A 1 75 ? -8.075 -2.977 3.527 1.00 85.56 75 SER A CA 1
ATOM 603 C C . SER A 1 75 ? -6.578 -3.290 3.393 1.00 85.56 75 SER A C 1
ATOM 605 O O . SER A 1 75 ? -5.853 -2.407 2.930 1.00 85.56 75 SER A O 1
ATOM 607 N N . PRO A 1 76 ? -6.085 -4.511 3.683 1.00 87.12 76 PRO A N 1
ATOM 608 C CA . PRO A 1 76 ? -4.657 -4.824 3.613 1.00 87.12 76 PRO A CA 1
ATOM 609 C C . PRO A 1 76 ? -4.078 -4.673 2.205 1.00 87.12 76 PRO A C 1
ATOM 611 O O . PRO A 1 76 ? -2.933 -4.267 2.063 1.00 87.12 76 PRO A O 1
ATOM 614 N N . TRP A 1 77 ? -4.884 -4.931 1.170 1.00 88.50 77 TRP A N 1
ATOM 615 C CA . TRP A 1 77 ? -4.499 -4.770 -0.234 1.00 88.50 77 TRP A CA 1
ATOM 616 C C . TRP A 1 77 ? -4.379 -3.302 -0.645 1.00 88.50 77 TRP A C 1
ATOM 618 O O . TRP A 1 77 ? -3.418 -2.903 -1.300 1.00 88.50 77 TRP A O 1
ATOM 628 N N . ILE A 1 78 ? -5.357 -2.483 -0.251 1.00 89.19 78 ILE A N 1
ATOM 629 C CA . ILE A 1 78 ? -5.368 -1.048 -0.568 1.00 89.19 78 ILE A CA 1
ATOM 630 C C . ILE A 1 78 ? -4.262 -0.325 0.210 1.00 89.19 78 ILE A C 1
ATOM 632 O O . ILE A 1 78 ? -3.584 0.555 -0.313 1.00 89.19 78 ILE A O 1
ATOM 636 N N . THR A 1 79 ? -4.066 -0.701 1.470 1.00 91.00 79 THR A N 1
ATOM 637 C CA . THR A 1 79 ? -3.063 -0.081 2.343 1.00 91.00 79 THR A CA 1
ATOM 638 C C . THR A 1 79 ? -1.647 -0.472 1.958 1.00 91.00 79 THR A C 1
ATOM 640 O O . THR A 1 79 ? -0.779 0.398 1.938 1.00 91.00 79 THR A O 1
ATOM 643 N N . SER A 1 80 ? -1.412 -1.730 1.573 1.00 90.62 80 SER A N 1
ATOM 644 C CA . SER A 1 80 ? -0.125 -2.138 1.012 1.00 90.62 80 SER A CA 1
ATOM 645 C C . SER A 1 80 ? 0.168 -1.423 -0.302 1.00 90.62 80 SER A C 1
ATOM 647 O O . SER A 1 80 ? 1.303 -1.015 -0.506 1.00 90.62 80 SER A O 1
ATOM 649 N N . PHE A 1 81 ? -0.838 -1.196 -1.155 1.00 90.56 81 PHE A N 1
ATOM 650 C CA . PHE A 1 81 ? -0.654 -0.458 -2.407 1.00 90.56 81 PHE A CA 1
ATOM 651 C C . PHE A 1 81 ? -0.189 0.979 -2.148 1.00 90.56 81 PHE A C 1
ATOM 653 O O . PHE A 1 81 ? 0.786 1.440 -2.737 1.00 90.56 81 PHE A O 1
ATOM 660 N N . LEU A 1 82 ? -0.840 1.674 -1.211 1.00 91.50 82 LEU A N 1
ATOM 661 C CA . LEU A 1 82 ? -0.434 3.021 -0.799 1.00 91.50 82 LEU A CA 1
ATOM 662 C C . LEU A 1 82 ? 0.974 3.035 -0.197 1.00 91.50 82 LEU A C 1
ATOM 664 O O . LEU A 1 82 ? 1.766 3.920 -0.514 1.00 91.50 82 LEU A O 1
ATOM 668 N N . LEU A 1 83 ? 1.315 2.034 0.619 1.00 91.19 83 LEU A N 1
ATOM 669 C CA . LEU A 1 83 ? 2.660 1.910 1.174 1.00 91.19 83 LEU A CA 1
ATOM 670 C C . LEU A 1 83 ? 3.705 1.658 0.078 1.00 91.19 83 LEU A C 1
ATOM 672 O O . LEU A 1 83 ? 4.790 2.232 0.122 1.00 91.19 83 LEU A O 1
ATOM 676 N N . CYS A 1 84 ? 3.368 0.875 -0.947 1.00 91.25 84 CYS A N 1
ATOM 677 C CA . CYS A 1 84 ? 4.214 0.690 -2.120 1.00 91.25 84 CYS A CA 1
ATOM 678 C C . CYS A 1 84 ? 4.433 1.993 -2.884 1.00 91.25 84 CYS A C 1
ATOM 680 O O . CYS A 1 84 ? 5.559 2.246 -3.291 1.00 91.25 84 CYS A O 1
ATOM 682 N N . LEU A 1 85 ? 3.424 2.857 -3.032 1.00 88.69 85 LEU A N 1
ATOM 683 C CA . LEU A 1 85 ? 3.620 4.176 -3.649 1.00 88.69 85 LEU A CA 1
ATOM 684 C C . LEU A 1 85 ? 4.596 5.048 -2.847 1.00 88.69 85 LEU A C 1
ATOM 686 O O . LEU A 1 85 ? 5.444 5.721 -3.430 1.00 88.69 85 LEU A O 1
ATOM 690 N N . ILE A 1 86 ? 4.527 4.991 -1.515 1.00 88.69 86 ILE A N 1
ATOM 691 C CA . ILE A 1 86 ? 5.476 5.685 -0.632 1.00 88.69 86 ILE A CA 1
ATOM 692 C C . ILE A 1 86 ? 6.900 5.136 -0.818 1.00 88.69 86 ILE A C 1
ATOM 694 O O . ILE A 1 86 ? 7.864 5.898 -0.906 1.00 88.69 86 ILE A O 1
ATOM 698 N N . ILE A 1 87 ? 7.051 3.811 -0.885 1.00 87.38 87 ILE A N 1
ATOM 699 C CA . ILE A 1 87 ? 8.348 3.159 -1.118 1.00 87.38 87 ILE A CA 1
ATOM 700 C C . ILE A 1 87 ? 8.878 3.511 -2.510 1.00 87.38 87 ILE A C 1
ATOM 702 O O . ILE A 1 87 ? 10.067 3.792 -2.655 1.00 87.38 87 ILE A O 1
ATOM 706 N N . TYR A 1 88 ? 8.003 3.537 -3.517 1.00 87.19 88 TYR A N 1
ATOM 707 C CA . TYR A 1 88 ? 8.340 3.887 -4.891 1.00 87.19 88 TYR A CA 1
ATOM 708 C C . TYR A 1 88 ? 8.945 5.285 -4.967 1.00 87.19 88 TYR A C 1
ATOM 710 O O . TYR A 1 88 ? 10.057 5.410 -5.460 1.00 87.19 88 TYR A O 1
ATOM 718 N N . GLN A 1 89 ? 8.304 6.298 -4.374 1.00 83.81 89 GLN A N 1
ATOM 719 C CA . GLN A 1 89 ? 8.828 7.673 -4.352 1.00 83.81 89 GLN A CA 1
ATOM 720 C C . GLN A 1 89 ? 10.243 7.777 -3.761 1.00 83.81 89 GLN A C 1
ATOM 722 O O . GLN A 1 89 ? 11.020 8.633 -4.168 1.00 83.81 89 GLN A O 1
ATOM 727 N N . ASN A 1 90 ? 10.598 6.898 -2.819 1.00 80.50 90 ASN A N 1
ATOM 728 C CA . ASN A 1 90 ? 11.933 6.874 -2.218 1.00 80.50 90 ASN A CA 1
ATOM 729 C C . ASN A 1 90 ? 12.945 6.011 -2.993 1.00 80.50 90 ASN A C 1
ATOM 731 O O . ASN A 1 90 ? 14.150 6.173 -2.817 1.00 80.50 90 ASN A O 1
ATOM 735 N N . THR A 1 91 ? 12.476 5.074 -3.821 1.00 80.50 91 THR A N 1
ATOM 736 C CA . THR A 1 91 ? 13.310 4.033 -4.457 1.00 80.50 91 THR A CA 1
ATOM 737 C C . THR A 1 91 ? 13.367 4.162 -5.984 1.00 80.50 91 THR A C 1
ATOM 739 O O . THR A 1 91 ? 14.132 3.442 -6.623 1.00 80.50 91 THR A O 1
ATOM 742 N N . GLU A 1 92 ? 12.598 5.082 -6.576 1.00 74.12 92 GLU A N 1
ATOM 743 C CA . GLU A 1 92 ? 12.417 5.260 -8.026 1.00 74.12 92 GLU A CA 1
ATOM 744 C C . GLU A 1 92 ? 13.745 5.315 -8.792 1.00 74.12 92 GLU A C 1
ATOM 746 O O . GLU A 1 92 ? 13.878 4.683 -9.837 1.00 74.12 92 GLU A O 1
ATOM 751 N N . ILE A 1 93 ? 14.753 5.984 -8.223 1.00 69.81 93 ILE A N 1
ATOM 752 C CA . ILE A 1 93 ? 16.070 6.179 -8.846 1.00 69.81 93 ILE A CA 1
ATOM 753 C C . ILE A 1 93 ? 16.857 4.863 -8.951 1.00 69.81 93 ILE A C 1
ATOM 755 O O . ILE A 1 93 ? 17.529 4.623 -9.950 1.00 69.81 93 ILE A O 1
ATOM 759 N N . ASN A 1 94 ? 16.777 3.996 -7.937 1.00 74.44 94 ASN A N 1
ATOM 760 C CA . ASN A 1 94 ? 17.621 2.802 -7.856 1.00 74.44 94 ASN A CA 1
ATOM 761 C C . ASN A 1 94 ? 16.907 1.540 -8.349 1.00 74.44 94 ASN A C 1
ATOM 763 O O . ASN A 1 94 ? 17.526 0.689 -8.986 1.00 74.44 94 ASN A O 1
ATOM 767 N N . GLN A 1 95 ? 15.624 1.369 -8.013 1.00 80.69 95 GLN A N 1
ATOM 768 C CA . GLN A 1 95 ? 14.868 0.148 -8.304 1.00 80.69 95 GLN A CA 1
ATOM 769 C C . GLN A 1 95 ? 13.370 0.455 -8.499 1.00 80.69 95 GLN A C 1
ATOM 771 O O . GLN A 1 95 ? 12.559 0.148 -7.621 1.00 80.69 95 GLN A O 1
ATOM 776 N N . PRO A 1 96 ? 12.952 0.992 -9.662 1.00 75.88 96 PRO A N 1
ATOM 777 C CA . PRO A 1 96 ? 11.567 1.428 -9.884 1.00 75.88 96 PRO A CA 1
ATOM 778 C C . PRO A 1 96 ? 10.551 0.284 -9.738 1.00 75.88 96 PRO A C 1
ATOM 780 O O . PRO A 1 96 ? 9.431 0.475 -9.273 1.00 75.88 96 PRO A O 1
ATOM 783 N N . ASN A 1 97 ? 10.959 -0.947 -10.049 1.00 84.62 97 ASN A N 1
ATOM 784 C CA . ASN A 1 97 ? 10.084 -2.114 -9.968 1.00 84.62 97 ASN A CA 1
ATOM 785 C C . ASN A 1 97 ? 9.965 -2.706 -8.552 1.00 84.62 97 ASN A C 1
ATOM 787 O O . ASN A 1 97 ? 9.092 -3.541 -8.319 1.00 84.62 97 ASN A O 1
ATOM 791 N N . PHE A 1 98 ? 10.827 -2.316 -7.605 1.00 85.25 98 PHE A N 1
ATOM 792 C CA . PHE A 1 98 ? 10.877 -2.915 -6.264 1.00 85.25 98 PHE A CA 1
ATOM 793 C C . PHE A 1 98 ? 9.573 -2.713 -5.485 1.00 85.25 98 PHE A C 1
ATOM 795 O O . PHE A 1 98 ? 9.059 -3.642 -4.858 1.00 85.25 98 PHE A O 1
ATOM 802 N N . ALA A 1 99 ? 8.997 -1.515 -5.572 1.00 86.31 99 ALA A N 1
ATOM 803 C CA . ALA A 1 99 ? 7.736 -1.189 -4.920 1.00 86.31 99 ALA A CA 1
ATOM 804 C C . ALA A 1 99 ? 6.571 -2.048 -5.437 1.00 86.31 99 ALA A C 1
ATOM 806 O O . ALA A 1 99 ? 5.799 -2.581 -4.646 1.00 86.31 99 ALA A O 1
ATOM 807 N N . LEU A 1 100 ? 6.475 -2.236 -6.757 1.00 87.88 100 LEU A N 1
ATOM 808 C CA . LEU A 1 100 ? 5.418 -3.050 -7.360 1.00 87.88 100 LEU A CA 1
ATOM 809 C C . LEU A 1 100 ? 5.577 -4.533 -7.005 1.00 87.88 100 LEU A C 1
ATOM 811 O O . LEU A 1 100 ? 4.608 -5.197 -6.649 1.00 87.88 100 LEU A O 1
ATOM 815 N N . LYS A 1 101 ? 6.814 -5.037 -7.051 1.00 88.81 101 LYS A N 1
ATOM 816 C CA . LYS A 1 101 ? 7.147 -6.418 -6.685 1.00 88.81 101 LYS A CA 1
ATOM 817 C C . LYS A 1 101 ? 6.814 -6.702 -5.224 1.00 88.81 101 LYS A C 1
ATOM 819 O O . LYS A 1 101 ? 6.210 -7.717 -4.921 1.00 88.81 101 LYS A O 1
ATOM 824 N N . SER A 1 102 ? 7.162 -5.805 -4.307 1.00 88.44 102 SER A N 1
ATOM 825 C CA . SER A 1 102 ? 6.934 -6.007 -2.869 1.00 88.44 102 SER A CA 1
ATOM 826 C C . SER A 1 102 ? 5.462 -5.915 -2.443 1.00 88.44 102 SER A C 1
ATOM 828 O O . SER A 1 102 ? 5.131 -6.341 -1.336 1.00 88.44 102 SER A O 1
ATOM 830 N N . TRP A 1 103 ? 4.565 -5.434 -3.310 1.00 91.44 103 TRP A N 1
ATOM 831 C CA . TRP A 1 103 ? 3.164 -5.175 -2.969 1.00 91.44 103 TRP A CA 1
ATOM 832 C C . TRP A 1 103 ? 2.401 -6.375 -2.380 1.00 91.44 103 TRP A C 1
ATOM 834 O O . TRP A 1 103 ? 1.847 -6.228 -1.282 1.00 91.44 103 TRP A O 1
ATOM 844 N N . PRO A 1 104 ? 2.406 -7.575 -2.995 1.00 91.44 104 PRO A N 1
ATOM 845 C CA . PRO A 1 104 ? 1.706 -8.730 -2.433 1.00 91.44 104 PRO A CA 1
ATOM 846 C C . PRO A 1 104 ? 2.309 -9.181 -1.097 1.00 91.44 104 PRO A C 1
ATOM 848 O O . PRO A 1 104 ? 1.590 -9.575 -0.183 1.00 91.44 104 PRO A O 1
ATOM 851 N N . ILE A 1 105 ? 3.629 -9.080 -0.938 1.00 90.75 105 ILE A N 1
ATOM 852 C CA . ILE A 1 105 ? 4.305 -9.478 0.302 1.00 90.75 105 ILE A CA 1
ATOM 853 C C . ILE A 1 105 ? 3.946 -8.519 1.441 1.00 90.75 105 ILE A C 1
ATOM 855 O O . ILE A 1 105 ? 3.609 -8.958 2.539 1.00 90.75 105 ILE A O 1
ATOM 859 N N . ILE A 1 106 ? 3.932 -7.212 1.170 1.00 90.88 106 ILE A N 1
ATOM 860 C CA . ILE A 1 106 ? 3.503 -6.195 2.137 1.00 90.88 106 ILE A CA 1
ATOM 861 C C . ILE A 1 106 ? 2.035 -6.417 2.529 1.00 90.88 106 ILE A C 1
ATOM 863 O O . ILE A 1 106 ? 1.707 -6.341 3.712 1.00 90.88 106 ILE A O 1
ATOM 867 N N . ALA A 1 107 ? 1.160 -6.751 1.572 1.00 90.88 107 ALA A N 1
ATOM 868 C CA . ALA A 1 107 ? -0.237 -7.084 1.858 1.00 90.88 107 ALA A CA 1
ATOM 869 C C . ALA A 1 107 ? -0.355 -8.282 2.817 1.00 90.88 107 ALA A C 1
ATOM 871 O O . ALA A 1 107 ? -1.072 -8.201 3.816 1.00 90.88 107 ALA A O 1
ATOM 872 N N . ALA A 1 108 ? 0.400 -9.358 2.573 1.00 88.94 108 ALA A N 1
ATOM 873 C CA . ALA A 1 108 ? 0.426 -10.532 3.443 1.00 88.94 108 ALA A CA 1
ATOM 874 C C . ALA A 1 108 ? 0.919 -10.198 4.862 1.00 88.94 108 ALA A C 1
ATOM 876 O O . ALA A 1 108 ? 0.310 -10.623 5.847 1.00 88.94 108 ALA A O 1
ATOM 877 N N . CYS A 1 109 ? 1.974 -9.385 4.982 1.00 88.19 109 CYS A N 1
ATOM 878 C CA . CYS A 1 109 ? 2.472 -8.905 6.271 1.00 88.19 109 CYS A CA 1
ATOM 879 C C . CYS A 1 109 ? 1.420 -8.077 7.025 1.00 88.19 109 CYS A C 1
ATOM 881 O O . CYS A 1 109 ? 1.250 -8.251 8.230 1.00 88.19 109 CYS A O 1
ATOM 883 N N . LEU A 1 110 ? 0.675 -7.208 6.336 1.00 87.75 110 LEU A N 1
ATOM 884 C CA . LEU A 1 110 ? -0.396 -6.425 6.959 1.00 87.75 110 LEU A CA 1
ATOM 885 C C . LEU A 1 110 ? -1.550 -7.310 7.441 1.00 87.75 110 LEU A C 1
ATOM 887 O O . LEU A 1 110 ? -2.039 -7.104 8.550 1.00 87.75 110 LEU A O 1
ATOM 891 N N . ILE A 1 111 ? -1.953 -8.316 6.657 1.00 86.19 111 ILE A N 1
ATOM 892 C CA . ILE A 1 111 ? -2.957 -9.307 7.082 1.00 86.19 111 ILE A CA 1
ATOM 893 C C . ILE A 1 111 ? -2.495 -10.003 8.365 1.00 86.19 111 ILE A C 1
ATOM 895 O O . ILE A 1 111 ? -3.264 -10.108 9.319 1.00 86.19 111 ILE A O 1
ATOM 899 N N . PHE A 1 112 ? -1.228 -10.423 8.409 1.00 82.69 112 PHE A N 1
ATOM 900 C CA . PHE A 1 112 ? -0.649 -11.065 9.584 1.00 82.69 112 PHE A CA 1
ATOM 901 C C . PHE A 1 112 ? -0.703 -10.168 10.829 1.00 82.69 112 PHE A C 1
ATOM 903 O O . PHE A 1 112 ? -1.169 -10.594 11.886 1.00 82.69 112 PHE A O 1
ATOM 910 N N . ILE A 1 113 ? -0.268 -8.913 10.693 1.00 82.12 113 ILE A N 1
ATOM 911 C CA . ILE A 1 113 ? -0.267 -7.933 11.787 1.00 82.12 113 ILE A CA 1
ATOM 912 C C . ILE A 1 113 ? -1.691 -7.691 12.300 1.00 82.12 113 ILE A C 1
ATOM 914 O O . ILE A 1 113 ? -1.916 -7.666 13.510 1.00 82.12 113 ILE A O 1
ATOM 918 N N . LEU A 1 114 ? -2.666 -7.537 11.401 1.00 80.06 114 LEU A N 1
ATOM 919 C CA . LEU A 1 114 ? -4.059 -7.291 11.776 1.00 80.06 114 LEU A CA 1
ATOM 920 C C . LEU A 1 114 ? -4.681 -8.475 12.521 1.00 80.06 114 LEU A C 1
ATOM 922 O O . LEU A 1 114 ? -5.377 -8.262 13.515 1.00 80.06 114 LEU A O 1
ATOM 926 N N . GLU A 1 115 ? -4.402 -9.706 12.090 1.00 77.44 115 GLU A N 1
ATOM 927 C CA . GLU A 1 115 ? -4.870 -10.909 12.785 1.00 77.44 115 GLU A CA 1
ATOM 928 C C . GLU A 1 115 ? -4.241 -11.014 14.188 1.00 77.44 115 GLU A C 1
ATOM 930 O O . GLU A 1 115 ? -4.930 -11.315 15.162 1.00 77.44 115 GLU A O 1
ATOM 935 N N . PHE A 1 116 ? -2.960 -10.653 14.331 1.00 75.50 116 PHE A N 1
ATOM 936 C CA . PHE A 1 116 ? -2.265 -10.640 15.623 1.00 75.50 116 PHE A CA 1
ATOM 937 C C . PHE A 1 116 ? -2.840 -9.604 16.607 1.00 75.50 116 PHE A C 1
ATOM 939 O O . PHE A 1 116 ? -2.993 -9.876 17.802 1.00 75.50 116 PHE A O 1
ATOM 946 N N . ILE A 1 117 ? -3.201 -8.417 16.104 1.00 74.81 117 ILE A N 1
ATOM 947 C CA . ILE A 1 117 ? -3.857 -7.364 16.894 1.00 74.81 117 ILE A CA 1
ATOM 948 C C . ILE A 1 117 ? -5.264 -7.808 17.318 1.00 74.81 117 ILE A C 1
ATOM 950 O O . ILE A 1 117 ? -5.665 -7.583 18.463 1.00 74.81 117 ILE A O 1
ATOM 954 N N . LYS A 1 118 ? -6.015 -8.458 16.419 1.00 71.56 118 LYS A N 1
ATOM 955 C CA . LYS A 1 118 ? -7.372 -8.959 16.688 1.00 71.56 118 LYS A CA 1
ATOM 956 C C . LYS A 1 118 ? -7.387 -10.013 17.795 1.00 71.56 118 LYS A C 1
ATOM 958 O O . LYS A 1 118 ? -8.252 -9.957 18.670 1.00 71.56 118 LYS A O 1
ATOM 963 N N . ASP A 1 119 ? -6.376 -10.877 17.834 1.00 68.44 119 ASP A N 1
ATOM 964 C CA . ASP A 1 119 ? -6.173 -11.863 18.903 1.00 68.44 119 ASP A CA 1
ATOM 965 C C . ASP A 1 119 ? -5.648 -11.228 20.219 1.00 68.44 119 ASP A C 1
ATOM 967 O O . ASP A 1 119 ? -5.259 -11.930 21.155 1.00 68.44 119 ASP A O 1
ATOM 971 N N . LYS A 1 120 ? -5.679 -9.888 20.347 1.00 68.88 120 LYS A N 1
ATOM 972 C CA . LYS A 1 120 ? -5.224 -9.104 21.512 1.00 68.88 120 LYS A CA 1
ATOM 973 C C . LYS A 1 120 ? -3.792 -9.440 21.932 1.00 68.88 120 LYS A C 1
ATOM 975 O O . LYS A 1 120 ? -3.506 -9.488 23.129 1.00 68.88 120 LYS A O 1
ATOM 980 N N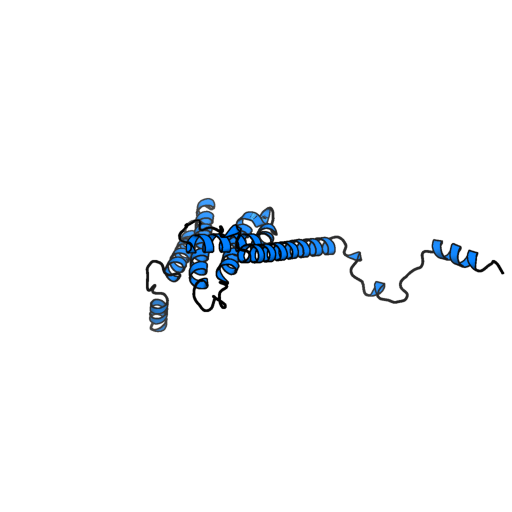 . PHE A 1 121 ? -2.914 -9.712 20.965 1.00 63.53 121 PHE A N 1
ATOM 981 C CA . PHE A 1 121 ? -1.532 -10.142 21.209 1.00 63.53 121 PHE A CA 1
ATOM 982 C C . PHE A 1 121 ? -1.417 -11.433 22.039 1.00 63.53 121 PHE A C 1
ATOM 984 O O . PHE A 1 121 ? -0.342 -11.760 22.541 1.00 63.53 121 PHE A O 1
ATOM 991 N N . LYS A 1 122 ? -2.508 -12.193 22.206 1.00 57.47 122 LYS A N 1
ATOM 992 C CA . LYS A 1 122 ? -2.459 -13.490 22.873 1.00 57.47 122 LYS A CA 1
ATOM 993 C C . LYS A 1 122 ? -1.974 -14.518 21.864 1.00 57.47 122 LYS A C 1
ATOM 995 O O . LYS A 1 122 ? -2.680 -14.832 20.910 1.00 57.47 122 LYS A O 1
ATOM 1000 N N . ILE A 1 123 ? -0.798 -15.086 22.109 1.00 57.31 123 ILE A N 1
ATOM 1001 C CA . ILE A 1 123 ? -0.303 -16.252 21.373 1.00 57.31 123 ILE A CA 1
ATOM 1002 C C . ILE A 1 123 ? -1.179 -17.446 21.781 1.00 57.31 123 ILE A C 1
ATOM 1004 O O . ILE A 1 123 ? -0.889 -18.145 22.748 1.00 57.31 123 ILE A O 1
ATOM 1008 N N . HIS A 1 124 ? -2.313 -17.636 21.104 1.00 54.19 124 HIS A N 1
ATOM 1009 C CA . HIS A 1 124 ? -3.093 -18.867 21.222 1.00 54.19 124 HIS A CA 1
ATOM 1010 C C . HIS A 1 124 ? -2.444 -19.963 20.384 1.00 54.19 124 HIS A C 1
ATOM 1012 O O . HIS A 1 124 ? -1.931 -19.706 19.295 1.00 54.19 124 HIS A O 1
ATOM 1018 N N . SER A 1 125 ? -2.494 -21.192 20.891 1.00 49.09 125 SER A N 1
ATOM 1019 C CA . SER A 1 125 ? -2.163 -22.381 20.114 1.00 49.09 125 SER A CA 1
ATOM 1020 C C . SER A 1 125 ? -3.396 -22.816 19.308 1.00 49.09 125 SER A C 1
ATOM 1022 O O . SER A 1 125 ? -4.473 -22.921 19.899 1.00 49.09 125 SER A O 1
ATOM 1024 N N . PRO A 1 126 ? -3.290 -23.070 17.993 1.00 56.22 126 PRO A N 1
ATOM 1025 C CA . PRO A 1 126 ? -2.090 -22.949 17.170 1.00 56.22 126 PRO A CA 1
ATOM 1026 C C . PRO A 1 126 ? -1.789 -21.478 16.802 1.00 56.22 126 PRO A C 1
ATOM 1028 O O . PRO A 1 126 ? -2.730 -20.724 16.511 1.00 56.22 126 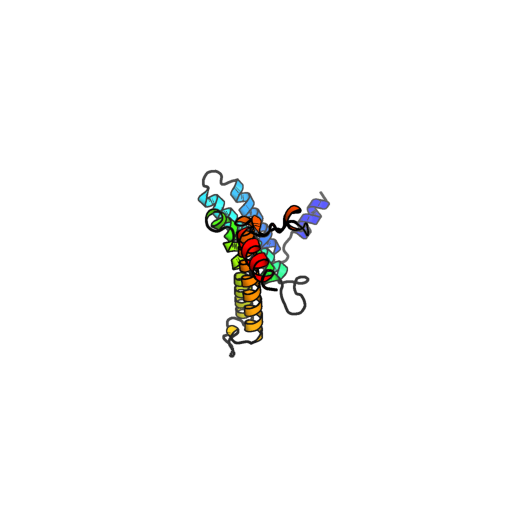PRO A O 1
ATOM 1031 N N . PRO A 1 127 ? -0.498 -21.073 16.779 1.00 62.47 127 PRO A N 1
ATOM 1032 C CA . PRO A 1 127 ? -0.087 -19.733 16.374 1.00 62.47 127 PRO A CA 1
ATOM 1033 C C . PRO A 1 127 ? -0.751 -19.310 15.055 1.00 62.47 127 PRO A C 1
ATOM 1035 O O . PRO A 1 127 ? -0.914 -20.146 14.164 1.00 62.47 127 PRO A O 1
ATOM 1038 N N . PRO A 1 128 ? -1.086 -18.023 14.864 1.00 60.66 128 PRO A N 1
ATOM 1039 C CA . PRO A 1 128 ? -1.726 -17.553 13.633 1.00 60.66 128 PRO A CA 1
ATOM 1040 C C . PRO A 1 128 ? -0.941 -17.938 12.363 1.00 60.66 128 PRO A C 1
ATOM 1042 O O . PRO A 1 128 ? -1.555 -18.218 11.338 1.00 60.66 128 PRO A O 1
ATOM 1045 N N . LEU A 1 129 ? 0.391 -18.074 12.462 1.00 59.28 129 LEU A N 1
ATOM 1046 C CA . LEU A 1 129 ? 1.285 -18.553 11.396 1.00 59.28 129 LEU A CA 1
ATOM 1047 C C . LEU A 1 129 ? 1.006 -19.987 10.913 1.00 59.28 129 LEU A C 1
ATOM 1049 O O . LEU A 1 129 ? 1.210 -20.280 9.741 1.00 59.28 129 LEU A O 1
ATOM 1053 N N . VAL A 1 130 ? 0.578 -20.883 11.806 1.00 60.41 130 VAL A N 1
ATOM 1054 C CA . VAL A 1 130 ? 0.341 -22.309 11.501 1.00 60.41 130 VAL A CA 1
ATOM 1055 C C . VAL A 1 130 ? -1.131 -22.619 11.235 1.00 60.41 130 VAL A C 1
ATOM 1057 O O . VAL A 1 130 ? -1.491 -23.767 10.983 1.00 60.41 130 VAL A O 1
ATOM 1060 N N . ARG A 1 131 ? -2.005 -21.605 11.227 1.00 74.81 131 ARG A N 1
ATOM 1061 C CA . ARG A 1 131 ? -3.381 -21.783 10.756 1.00 74.81 131 ARG A CA 1
ATOM 1062 C C . ARG A 1 131 ? -3.355 -21.987 9.241 1.00 74.81 131 ARG A C 1
ATOM 1064 O O . ARG A 1 131 ? -2.849 -21.147 8.502 1.00 74.81 131 ARG A O 1
ATOM 1071 N N . MET A 1 132 ? -3.963 -23.075 8.771 1.00 78.56 132 MET A N 1
ATOM 1072 C CA . MET A 1 132 ? -4.007 -23.438 7.347 1.00 78.56 132 MET A CA 1
ATOM 1073 C C . MET A 1 132 ? -4.530 -22.297 6.458 1.00 78.56 132 MET A C 1
ATOM 1075 O O . MET A 1 132 ? -4.015 -22.077 5.367 1.00 78.56 132 MET A O 1
ATOM 1079 N N . GLY A 1 133 ? -5.485 -21.505 6.961 1.00 79.06 133 GLY A N 1
ATOM 1080 C CA . GLY A 1 133 ? -5.983 -20.317 6.266 1.00 79.06 133 GLY A CA 1
ATOM 1081 C C . GLY A 1 133 ? -4.908 -19.255 6.007 1.00 79.06 133 GLY A C 1
ATOM 1082 O O . GLY A 1 133 ? -4.863 -18.697 4.915 1.00 79.06 133 GLY A O 1
ATOM 1083 N N . PHE A 1 134 ? -4.001 -19.013 6.958 1.00 79.31 134 PHE A N 1
ATOM 1084 C CA . PHE A 1 134 ? -2.908 -18.057 6.774 1.00 79.31 134 PHE A CA 1
ATOM 1085 C C . PHE A 1 134 ? -1.883 -18.563 5.758 1.00 79.31 134 PHE A C 1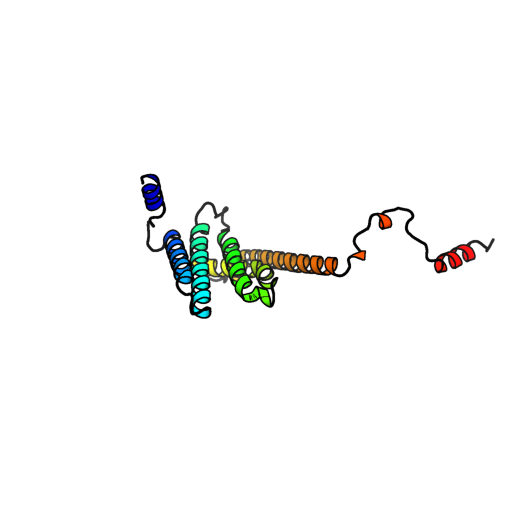
ATOM 1087 O O . PHE A 1 134 ? -1.452 -17.801 4.898 1.00 79.31 134 PHE A O 1
ATOM 1094 N N . ILE A 1 135 ? -1.555 -19.857 5.805 1.00 84.38 135 ILE A N 1
ATOM 1095 C CA . ILE A 1 135 ? -0.659 -20.497 4.834 1.00 84.38 135 ILE A CA 1
ATOM 1096 C C . ILE A 1 135 ? -1.221 -20.336 3.417 1.00 84.38 135 ILE A C 1
ATOM 1098 O O . ILE A 1 135 ? -0.513 -19.872 2.530 1.00 84.38 135 ILE A O 1
ATOM 1102 N N . ILE A 1 136 ? -2.508 -20.632 3.210 1.00 87.44 136 ILE A N 1
ATOM 1103 C CA . ILE A 1 136 ? -3.168 -20.464 1.907 1.00 87.44 136 ILE A CA 1
ATOM 1104 C C . ILE A 1 136 ? -3.083 -19.007 1.438 1.00 87.44 136 ILE A C 1
ATOM 1106 O O . ILE A 1 136 ? -2.671 -18.748 0.309 1.00 87.44 136 ILE A O 1
ATOM 1110 N N . VAL A 1 137 ? -3.421 -18.050 2.308 1.00 86.25 137 VAL A N 1
ATOM 1111 C CA . VAL A 1 137 ? -3.329 -16.618 1.989 1.00 86.25 137 VAL A CA 1
ATOM 1112 C C . VAL A 1 137 ? -1.897 -16.238 1.614 1.00 86.25 137 VAL A C 1
ATOM 1114 O O . VAL A 1 137 ? -1.689 -15.572 0.603 1.00 86.25 137 VAL A O 1
ATOM 1117 N N . PHE A 1 138 ? -0.901 -16.682 2.373 1.00 86.81 138 PHE A N 1
ATOM 1118 C CA . PHE A 1 138 ? 0.504 -16.402 2.104 1.00 86.81 138 PHE A CA 1
ATOM 1119 C C . PHE A 1 138 ? 0.968 -16.988 0.762 1.00 86.81 138 PHE A C 1
ATOM 1121 O O . PHE A 1 138 ? 1.588 -16.275 -0.028 1.00 86.81 138 PHE A O 1
ATOM 1128 N N . LEU A 1 139 ? 0.597 -18.235 0.444 1.00 90.56 139 LEU A N 1
ATOM 1129 C CA . LEU A 1 139 ? 0.890 -18.844 -0.858 1.00 90.56 139 LEU A CA 1
ATOM 1130 C C . LEU A 1 139 ? 0.243 -18.083 -2.020 1.00 90.56 139 LEU A C 1
ATOM 1132 O O . LEU A 1 139 ? 0.886 -17.920 -3.054 1.00 90.56 139 LEU A O 1
ATOM 1136 N N . ILE A 1 140 ? -0.987 -17.584 -1.861 1.00 91.50 140 ILE A N 1
ATOM 1137 C CA . ILE A 1 140 ? -1.645 -16.754 -2.884 1.00 91.50 140 ILE A CA 1
ATOM 1138 C C . ILE A 1 140 ? -0.826 -15.483 -3.142 1.00 91.50 140 ILE A C 1
ATOM 1140 O O . ILE A 1 140 ? -0.564 -15.142 -4.293 1.00 91.50 140 ILE A O 1
ATOM 1144 N N . HIS A 1 141 ? -0.366 -14.804 -2.089 1.00 91.81 141 HIS A N 1
ATOM 1145 C CA . HIS A 1 141 ? 0.446 -13.594 -2.238 1.00 91.81 141 HIS A CA 1
ATOM 1146 C C . HIS A 1 141 ? 1.819 -13.886 -2.859 1.00 91.81 141 HIS A C 1
ATOM 1148 O O . HIS A 1 141 ? 2.273 -13.112 -3.701 1.00 91.81 141 HIS A O 1
ATOM 1154 N N . ILE A 1 142 ? 2.454 -15.014 -2.518 1.00 92.56 142 ILE A N 1
ATOM 1155 C CA . ILE A 1 142 ? 3.680 -15.475 -3.189 1.00 92.56 142 ILE A CA 1
ATOM 1156 C C . ILE A 1 142 ? 3.418 -15.760 -4.668 1.00 92.56 142 ILE A C 1
ATOM 1158 O O . ILE A 1 142 ? 4.210 -15.364 -5.516 1.00 92.56 142 ILE A O 1
ATOM 1162 N N . ASN A 1 143 ? 2.311 -16.420 -5.005 1.00 95.00 143 ASN A N 1
ATOM 1163 C CA . ASN A 1 143 ? 1.981 -16.716 -6.394 1.00 95.00 143 ASN A CA 1
ATOM 1164 C C . ASN A 1 143 ? 1.818 -15.422 -7.207 1.00 95.00 143 ASN A C 1
ATOM 1166 O O . ASN A 1 143 ? 2.392 -15.293 -8.285 1.00 95.00 143 ASN A O 1
ATOM 1170 N N . ILE A 1 144 ? 1.125 -14.427 -6.648 1.00 92.88 144 ILE A N 1
ATOM 1171 C CA . ILE A 1 144 ? 0.967 -13.102 -7.264 1.00 92.88 144 ILE A CA 1
ATOM 1172 C C . ILE A 1 144 ? 2.322 -12.392 -7.394 1.00 92.88 144 ILE A C 1
ATOM 1174 O O . ILE A 1 144 ? 2.611 -11.825 -8.446 1.00 92.88 144 ILE A O 1
ATOM 1178 N N . TYR A 1 145 ? 3.184 -12.472 -6.376 1.00 93.06 145 TYR A N 1
ATOM 1179 C CA . TYR A 1 145 ? 4.564 -11.982 -6.456 1.00 93.06 145 TYR A CA 1
ATOM 1180 C C . TYR A 1 145 ? 5.322 -12.616 -7.634 1.00 93.06 145 TYR A C 1
ATOM 1182 O O . TYR A 1 145 ? 5.932 -11.903 -8.434 1.00 93.06 145 TYR A O 1
ATOM 1190 N N . CYS A 1 146 ? 5.237 -13.940 -7.790 1.00 93.44 146 CYS A N 1
ATOM 1191 C CA . CYS A 1 146 ? 5.867 -14.659 -8.895 1.00 93.44 146 CYS A CA 1
ATOM 1192 C C . CYS A 1 146 ? 5.330 -14.210 -10.259 1.00 93.44 146 CYS A C 1
ATOM 1194 O O . CYS A 1 146 ? 6.119 -14.039 -11.186 1.00 93.44 146 CYS A O 1
ATOM 1196 N N . TRP A 1 147 ? 4.022 -13.976 -10.384 1.00 95.12 147 TRP A N 1
ATOM 1197 C CA . TRP A 1 147 ? 3.421 -13.470 -11.620 1.00 95.12 147 TRP A CA 1
ATOM 1198 C C . TRP A 1 147 ? 3.909 -12.068 -11.988 1.00 95.12 147 TRP A C 1
ATOM 1200 O O . TRP A 1 147 ? 4.226 -11.831 -13.151 1.00 95.12 147 TRP A O 1
ATOM 1210 N N . ILE A 1 148 ? 4.027 -11.164 -11.012 1.00 91.81 148 ILE A N 1
ATOM 1211 C CA . ILE A 1 148 ? 4.554 -9.806 -11.230 1.00 91.81 148 ILE A CA 1
ATOM 1212 C C . ILE A 1 148 ? 6.033 -9.856 -11.644 1.00 91.81 148 ILE A C 1
ATOM 1214 O O . ILE A 1 148 ? 6.457 -9.175 -12.576 1.00 91.81 148 ILE A O 1
ATOM 1218 N N . GLU A 1 149 ? 6.844 -10.675 -10.972 1.00 91.62 149 GLU A N 1
ATOM 1219 C CA . GLU A 1 149 ? 8.245 -10.885 -11.356 1.00 91.62 149 GLU A CA 1
ATOM 1220 C C . GLU A 1 149 ? 8.368 -11.447 -12.774 1.00 91.62 149 GLU A C 1
ATOM 1222 O O . GLU A 1 149 ? 9.199 -10.986 -13.559 1.00 91.62 149 GLU A O 1
ATOM 1227 N N . PHE A 1 150 ? 7.532 -12.428 -13.113 1.00 92.81 150 PHE A N 1
ATOM 1228 C CA . PHE A 1 150 ? 7.509 -13.032 -14.436 1.00 92.81 150 PHE A CA 1
ATOM 1229 C C . PHE A 1 150 ? 7.118 -12.017 -15.513 1.00 92.81 150 PHE A C 1
ATOM 1231 O O . PHE A 1 150 ? 7.841 -11.891 -16.500 1.00 92.81 150 PHE A O 1
ATOM 1238 N N . SER A 1 151 ? 6.050 -11.236 -15.314 1.00 90.50 151 SER A N 1
ATOM 1239 C CA . SER A 1 151 ? 5.601 -10.244 -16.299 1.00 90.50 151 SER A CA 1
ATOM 1240 C C . SER A 1 151 ? 6.674 -9.193 -16.582 1.00 90.50 151 SER A C 1
ATOM 1242 O O . SER A 1 151 ? 6.952 -8.888 -17.739 1.00 90.50 151 SER A O 1
ATOM 1244 N N . LEU A 1 152 ? 7.352 -8.705 -15.539 1.00 90.56 152 LEU A N 1
ATOM 1245 C CA . LEU A 1 152 ? 8.450 -7.748 -15.682 1.00 90.56 152 LEU A CA 1
ATOM 1246 C C . LEU A 1 152 ? 9.660 -8.360 -16.400 1.00 90.56 152 LEU A C 1
ATOM 1248 O O . LEU A 1 152 ? 10.352 -7.675 -17.155 1.00 90.56 152 LEU A O 1
ATOM 1252 N N . ARG A 1 153 ? 9.954 -9.646 -16.176 1.00 89.75 153 ARG A N 1
ATOM 1253 C CA . ARG A 1 153 ? 11.022 -10.347 -16.906 1.00 89.75 153 ARG A CA 1
ATOM 1254 C C . ARG A 1 153 ? 10.672 -10.521 -18.379 1.00 89.75 153 ARG A C 1
ATOM 1256 O O . ARG A 1 153 ? 11.536 -10.273 -19.213 1.00 89.75 153 ARG A O 1
ATOM 1263 N N . VAL A 1 154 ? 9.431 -10.894 -18.689 1.00 90.12 154 VAL A N 1
ATOM 1264 C CA . VAL A 1 154 ? 8.944 -11.029 -20.069 1.00 90.12 154 VAL A CA 1
ATOM 1265 C C . VAL A 1 154 ? 9.004 -9.687 -20.793 1.00 90.12 154 VAL A C 1
ATOM 1267 O O . VAL A 1 154 ? 9.572 -9.621 -21.875 1.00 90.12 154 VAL A O 1
ATOM 1270 N N . GLU A 1 155 ? 8.523 -8.601 -20.185 1.00 87.50 155 GLU A N 1
ATOM 1271 C CA . GLU A 1 155 ? 8.592 -7.257 -20.776 1.00 87.50 155 GLU A CA 1
ATOM 1272 C C . GLU A 1 155 ? 10.040 -6.840 -21.082 1.00 87.50 155 GLU A C 1
ATOM 1274 O O . GLU A 1 155 ? 10.349 -6.348 -22.169 1.00 87.50 155 GLU A O 1
ATOM 1279 N N . ASN A 1 156 ? 10.957 -7.093 -20.145 1.00 87.12 156 ASN A N 1
ATOM 1280 C CA . ASN A 1 156 ? 12.378 -6.815 -20.341 1.00 87.12 156 ASN A CA 1
ATOM 1281 C C . ASN A 1 156 ? 13.018 -7.694 -21.422 1.00 87.12 156 ASN A C 1
ATOM 1283 O O . ASN A 1 156 ? 13.941 -7.243 -22.097 1.00 87.12 156 ASN A O 1
ATOM 1287 N N . TRP A 1 157 ? 12.569 -8.939 -21.571 1.00 85.81 157 TRP A N 1
ATOM 1288 C CA . TRP A 1 157 ? 13.051 -9.842 -22.610 1.00 85.81 157 TRP A CA 1
ATOM 1289 C C . TRP A 1 157 ? 12.556 -9.414 -23.994 1.00 85.81 157 TRP A C 1
ATOM 1291 O O . TRP A 1 157 ? 13.374 -9.251 -24.896 1.00 85.81 157 TRP A O 1
ATOM 1301 N N . VAL A 1 158 ? 11.261 -9.106 -24.129 1.00 85.50 158 VAL A N 1
ATOM 1302 C CA . VAL A 1 158 ? 10.650 -8.611 -25.375 1.00 85.50 158 VAL A CA 1
ATOM 1303 C C . VAL A 1 158 ? 11.310 -7.311 -25.844 1.00 85.50 158 VAL A C 1
ATOM 1305 O O . VAL A 1 158 ? 11.583 -7.154 -27.028 1.00 85.50 158 VAL A O 1
ATOM 1308 N N . ARG A 1 159 ? 11.653 -6.395 -24.926 1.00 82.69 159 ARG A N 1
ATOM 1309 C CA . ARG A 1 159 ? 12.402 -5.172 -25.274 1.00 82.69 159 ARG A CA 1
ATOM 1310 C C . ARG A 1 159 ? 13.825 -5.433 -25.778 1.00 82.69 159 ARG A C 1
ATOM 1312 O O . ARG A 1 159 ? 14.366 -4.593 -26.487 1.00 82.69 159 ARG A O 1
ATOM 1319 N N . LYS A 1 160 ? 14.456 -6.538 -25.368 1.00 82.88 160 LYS A N 1
ATOM 1320 C CA . LYS A 1 160 ? 15.854 -6.861 -25.701 1.00 82.88 160 LYS A CA 1
ATOM 1321 C C . LYS A 1 160 ? 16.000 -7.704 -26.962 1.00 82.88 160 LYS A C 1
ATOM 1323 O O . LYS A 1 160 ? 17.051 -7.629 -27.588 1.00 82.88 160 LYS A O 1
ATOM 1328 N N . VAL A 1 161 ? 14.992 -8.499 -27.316 1.00 77.31 161 VAL A N 1
ATOM 1329 C CA . VAL A 1 161 ? 15.007 -9.330 -28.528 1.00 77.31 161 VAL A CA 1
ATOM 1330 C C . VAL A 1 161 ? 13.742 -9.056 -29.351 1.00 77.31 161 VAL A C 1
ATOM 1332 O O . VAL A 1 161 ? 12.778 -9.817 -29.271 1.00 77.31 161 VAL A O 1
ATOM 1335 N N . PRO A 1 162 ? 13.714 -7.947 -30.113 1.00 63.25 162 PRO A N 1
ATOM 1336 C CA . PRO A 1 162 ? 12.552 -7.576 -30.922 1.00 63.25 162 PRO A CA 1
ATOM 1337 C C . PRO A 1 162 ? 12.270 -8.564 -32.070 1.00 63.25 162 PRO A C 1
ATOM 1339 O O . PRO A 1 162 ? 11.118 -8.693 -32.475 1.00 63.25 162 PRO A O 1
ATOM 1342 N N . ASP A 1 163 ? 13.277 -9.318 -32.527 1.00 62.22 163 ASP A N 1
ATOM 1343 C CA . ASP A 1 163 ? 13.206 -10.206 -33.704 1.00 62.22 163 ASP A CA 1
ATOM 1344 C C . ASP A 1 163 ? 12.365 -11.486 -33.513 1.00 62.22 163 ASP A C 1
ATOM 1346 O O . ASP A 1 163 ? 12.248 -12.300 -34.424 1.00 62.22 163 ASP A O 1
ATOM 1350 N N . ILE A 1 164 ? 11.786 -11.702 -32.327 1.00 58.59 164 ILE A N 1
ATOM 1351 C CA . ILE A 1 164 ? 10.923 -12.864 -32.027 1.00 58.59 164 ILE A CA 1
ATOM 1352 C C . ILE A 1 164 ? 9.446 -12.530 -32.277 1.00 58.59 164 ILE A C 1
ATOM 1354 O O . ILE A 1 164 ? 8.603 -13.423 -32.367 1.00 58.59 164 ILE A O 1
ATOM 1358 N N . LEU A 1 165 ? 9.106 -11.241 -32.368 1.00 63.03 165 LEU A N 1
ATOM 1359 C CA . LEU A 1 165 ? 7.759 -10.835 -32.734 1.00 63.03 165 LEU A CA 1
ATOM 1360 C C . LEU A 1 165 ? 7.600 -11.049 -34.241 1.00 63.03 165 LEU A C 1
ATOM 1362 O O . LEU A 1 165 ? 8.370 -10.469 -35.004 1.00 63.03 165 LEU A O 1
ATOM 1366 N N . PRO A 1 166 ? 6.628 -11.864 -34.681 1.00 59.75 166 PRO A N 1
ATOM 1367 C CA . PRO A 1 166 ? 6.445 -12.122 -36.096 1.00 59.75 166 PRO A CA 1
ATOM 1368 C C . PRO A 1 166 ? 6.123 -10.809 -36.817 1.00 59.75 166 PRO A C 1
ATOM 1370 O O . PRO A 1 166 ? 5.058 -10.217 -36.633 1.00 59.75 166 PRO A O 1
ATOM 1373 N N . THR A 1 167 ? 7.064 -10.329 -37.625 1.00 63.81 167 THR A N 1
ATOM 1374 C CA . THR A 1 167 ? 6.819 -9.290 -38.626 1.00 63.81 167 THR A CA 1
ATOM 1375 C C . THR A 1 167 ? 5.888 -9.843 -39.707 1.00 63.81 167 THR A C 1
ATOM 1377 O O . THR A 1 167 ? 5.919 -11.047 -39.968 1.00 63.81 167 THR A O 1
ATOM 1380 N N . PRO A 1 168 ? 5.096 -8.999 -40.395 1.00 65.50 168 PRO A N 1
ATOM 1381 C CA . PRO A 1 168 ? 4.246 -9.434 -41.509 1.00 65.50 168 PRO A CA 1
ATOM 1382 C C . PRO A 1 168 ? 4.995 -10.283 -42.554 1.00 65.50 168 PRO A C 1
ATOM 1384 O O . PRO A 1 168 ? 4.434 -11.229 -43.090 1.00 65.50 168 PRO A O 1
ATOM 1387 N N . GLU A 1 169 ? 6.284 -9.998 -42.759 1.00 61.16 169 GLU A N 1
ATOM 1388 C CA . GLU A 1 169 ? 7.196 -10.715 -43.662 1.00 61.16 169 GLU A CA 1
ATOM 1389 C C . GLU A 1 169 ? 7.531 -12.151 -43.209 1.00 61.16 169 GLU A C 1
ATOM 1391 O O . GLU A 1 169 ? 7.797 -13.013 -44.037 1.00 61.16 169 GLU A O 1
ATOM 1396 N N . THR A 1 170 ? 7.498 -12.440 -41.902 1.00 59.75 170 THR A N 1
ATOM 1397 C CA . THR A 1 170 ? 7.759 -13.789 -41.344 1.00 59.75 170 THR A CA 1
ATOM 1398 C C . THR A 1 170 ? 6.494 -14.639 -41.207 1.00 59.75 170 THR A C 1
ATOM 1400 O O . THR A 1 170 ? 6.575 -15.837 -40.945 1.00 59.75 170 THR A O 1
ATOM 1403 N N . LEU A 1 171 ? 5.320 -14.027 -41.393 1.00 60.78 171 LEU A N 1
ATOM 1404 C CA . LEU A 1 171 ? 4.021 -14.704 -41.439 1.00 60.78 171 LEU A CA 1
ATOM 1405 C C . LEU A 1 171 ? 3.622 -15.105 -42.867 1.00 60.78 171 LEU A C 1
ATOM 1407 O O . LEU A 1 171 ? 2.614 -15.792 -43.041 1.00 60.78 171 LEU A O 1
ATOM 1411 N N . GLU A 1 172 ? 4.395 -14.702 -43.882 1.00 62.69 172 GLU A N 1
ATOM 1412 C CA . GLU A 1 172 ? 4.216 -15.198 -45.243 1.00 62.69 172 GLU A CA 1
ATOM 1413 C C . GLU A 1 172 ? 4.633 -16.678 -45.321 1.00 62.69 172 GLU A C 1
ATOM 1415 O O . GLU A 1 172 ? 5.758 -17.017 -44.934 1.00 62.69 172 GLU A O 1
ATOM 1420 N N . PRO A 1 173 ? 3.768 -17.567 -45.849 1.00 61.53 173 PRO A N 1
ATOM 1421 C CA . PRO A 1 173 ? 3.997 -19.015 -45.872 1.00 61.53 173 PRO A CA 1
ATOM 1422 C C . PRO A 1 173 ? 5.195 -19.462 -46.734 1.00 61.53 173 PRO A C 1
ATOM 1424 O O . PRO A 1 173 ? 5.549 -20.636 -46.686 1.00 61.53 173 PRO A O 1
ATOM 1427 N N . ASP A 1 174 ? 5.825 -18.550 -47.483 1.00 55.50 174 ASP A N 1
ATOM 1428 C CA . ASP A 1 174 ? 6.925 -18.817 -48.428 1.00 55.50 174 ASP A CA 1
ATOM 1429 C C . ASP A 1 174 ? 8.235 -18.066 -48.073 1.00 55.50 174 ASP A C 1
ATOM 1431 O O . ASP A 1 174 ? 9.176 -17.979 -48.858 1.00 55.50 174 ASP A O 1
ATOM 1435 N N . SER A 1 175 ? 8.321 -17.494 -46.865 1.00 54.44 175 SER A N 1
ATOM 1436 C CA . SER A 1 175 ? 9.472 -16.686 -46.414 1.00 54.44 175 SER A CA 1
ATOM 1437 C C . SER A 1 175 ? 10.662 -17.509 -45.893 1.00 54.44 175 SER A C 1
ATOM 1439 O O . SER A 1 175 ? 11.760 -16.977 -45.691 1.00 54.44 175 SER A O 1
ATOM 1441 N N . ALA A 1 176 ? 10.488 -18.821 -45.704 1.00 56.94 176 ALA A N 1
ATOM 1442 C CA . AL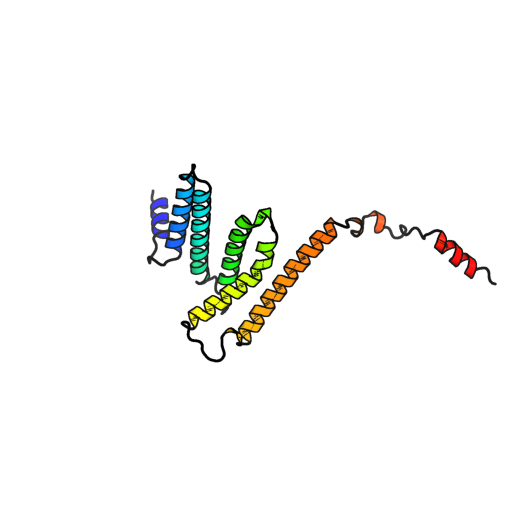A A 1 176 ? 11.556 -19.721 -45.291 1.00 56.94 176 ALA A CA 1
ATOM 1443 C C . ALA A 1 176 ? 12.541 -19.952 -46.449 1.00 56.94 176 ALA A C 1
ATOM 1445 O O . ALA A 1 176 ? 12.454 -20.934 -47.184 1.00 56.94 176 ALA A O 1
ATOM 1446 N N . LYS A 1 177 ? 13.530 -19.062 -46.601 1.00 59.44 177 LYS A N 1
ATOM 1447 C CA . LYS A 1 177 ? 14.696 -19.342 -47.445 1.00 59.44 177 LYS A CA 1
ATOM 1448 C C . LYS A 1 177 ? 15.451 -20.526 -46.847 1.00 59.44 177 LYS A C 1
ATOM 1450 O O . LYS A 1 177 ? 16.188 -20.380 -45.873 1.00 59.44 177 LYS A O 1
ATOM 1455 N N . ILE A 1 178 ? 15.250 -21.706 -47.431 1.00 57.50 178 ILE A N 1
ATOM 1456 C CA . ILE A 1 178 ? 16.036 -22.902 -47.129 1.00 57.50 178 ILE A CA 1
ATOM 1457 C C . ILE A 1 178 ? 17.505 -22.535 -47.353 1.00 57.50 178 ILE A C 1
ATOM 1459 O O . ILE A 1 178 ? 17.879 -22.099 -48.442 1.00 57.50 178 ILE A O 1
ATOM 1463 N N . ASN A 1 179 ? 18.324 -22.678 -46.308 1.00 53.78 179 ASN A N 1
ATOM 1464 C CA . ASN A 1 179 ? 19.766 -22.468 -46.397 1.00 53.78 179 ASN A CA 1
ATOM 1465 C C . ASN A 1 179 ? 20.314 -23.316 -47.569 1.00 53.78 179 ASN A C 1
ATOM 1467 O O . ASN A 1 179 ? 20.062 -24.526 -47.583 1.00 53.78 179 ASN A O 1
ATOM 1471 N N . PRO A 1 180 ? 21.037 -22.735 -48.547 1.00 58.03 180 PRO A N 1
ATOM 1472 C CA . PRO A 1 180 ? 21.535 -23.463 -49.718 1.00 58.03 180 PRO A CA 1
ATOM 1473 C C . PRO A 1 180 ? 22.414 -24.675 -49.368 1.00 58.03 180 PRO A C 1
ATOM 1475 O O . PRO A 1 180 ? 22.487 -25.619 -50.153 1.00 58.03 180 PRO A O 1
ATOM 1478 N N . GLU A 1 181 ? 23.017 -24.710 -48.175 1.00 55.16 181 GLU A N 1
ATOM 1479 C CA . GLU A 1 181 ? 23.703 -25.903 -47.660 1.00 55.16 181 GLU A CA 1
ATOM 1480 C C . GLU A 1 181 ? 22.768 -27.119 -47.571 1.00 55.16 181 GLU A C 1
ATOM 1482 O O . GLU A 1 181 ? 23.137 -28.213 -47.995 1.00 55.16 181 GLU A O 1
ATOM 1487 N N . PHE A 1 182 ? 21.528 -26.932 -47.108 1.00 52.91 182 PHE A N 1
ATOM 1488 C CA . PHE A 1 182 ? 20.553 -28.012 -46.931 1.00 52.91 182 PHE A CA 1
ATOM 1489 C C . PHE A 1 182 ? 19.978 -28.539 -48.252 1.00 52.91 182 PHE A C 1
ATOM 1491 O O . PHE A 1 182 ? 19.615 -29.714 -48.332 1.00 52.91 182 PHE A O 1
ATOM 1498 N N . GLN A 1 183 ? 19.942 -27.718 -49.310 1.00 55.91 183 GLN A N 1
ATOM 1499 C CA . GLN A 1 183 ? 19.535 -28.186 -50.640 1.00 55.91 183 GLN A CA 1
ATOM 1500 C C . GLN A 1 183 ? 20.505 -29.239 -51.186 1.00 55.91 183 GLN A C 1
ATOM 1502 O O . GLN A 1 183 ? 20.064 -30.212 -51.797 1.00 55.91 183 GLN A O 1
ATOM 1507 N N . SER A 1 184 ? 21.810 -29.089 -50.938 1.00 55.53 184 SER A N 1
ATOM 1508 C CA . SER A 1 184 ? 22.818 -30.001 -51.489 1.00 55.53 184 SER A CA 1
ATOM 1509 C C . SER A 1 184 ? 22.637 -31.451 -51.016 1.00 55.53 184 SER A C 1
ATOM 1511 O O . SER A 1 184 ? 22.735 -32.375 -51.823 1.00 55.53 184 SER A O 1
ATOM 1513 N N . TYR A 1 185 ? 22.271 -31.656 -49.746 1.00 55.81 185 TYR A N 1
ATOM 1514 C CA . TYR A 1 185 ? 22.031 -32.983 -49.171 1.00 55.81 185 TYR A CA 1
ATOM 1515 C C . TYR A 1 185 ? 20.717 -33.612 -49.649 1.00 55.81 185 TYR A C 1
ATOM 1517 O O . TYR A 1 185 ? 20.651 -34.827 -49.837 1.00 55.81 185 TYR A O 1
ATOM 1525 N N . LEU A 1 186 ? 19.684 -32.796 -49.892 1.00 55.69 186 LEU A N 1
ATOM 1526 C CA . LEU A 1 186 ? 18.382 -33.270 -50.367 1.00 55.69 186 LEU A CA 1
ATOM 1527 C C . LEU A 1 186 ? 18.471 -33.824 -51.799 1.00 55.69 186 LEU A C 1
ATOM 1529 O O . LEU A 1 186 ? 17.913 -34.875 -52.104 1.00 55.69 186 LEU A O 1
ATOM 1533 N N . PHE A 1 187 ? 19.229 -33.152 -52.671 1.00 58.12 187 PHE A N 1
ATOM 1534 C CA . PHE A 1 187 ? 19.430 -33.595 -54.054 1.00 58.12 187 PHE A CA 1
ATOM 1535 C C . PHE A 1 187 ? 20.396 -34.781 -54.183 1.00 58.12 187 PHE A C 1
ATOM 1537 O O . PHE A 1 187 ? 20.317 -35.520 -55.164 1.00 58.12 187 PHE A O 1
ATOM 1544 N N . LEU A 1 188 ? 21.277 -35.003 -53.202 1.00 56.03 188 LEU A N 1
ATOM 1545 C CA . LEU A 1 188 ? 22.205 -36.139 -53.207 1.00 56.03 188 LEU A CA 1
ATOM 1546 C C . LEU A 1 188 ? 21.515 -37.464 -52.835 1.00 56.03 188 LEU A C 1
ATOM 1548 O O . LEU A 1 188 ? 21.943 -38.517 -53.300 1.00 56.03 188 LEU A O 1
ATOM 1552 N N . GLY A 1 189 ? 20.420 -37.409 -52.067 1.00 55.19 189 GLY A N 1
ATOM 1553 C CA . GLY A 1 189 ? 19.590 -38.574 -51.735 1.00 55.19 189 GLY A CA 1
ATOM 1554 C C . GLY A 1 189 ? 18.637 -39.022 -52.850 1.00 55.19 189 GLY A C 1
ATOM 1555 O O . GLY A 1 189 ? 18.218 -40.172 -52.853 1.00 55.19 189 GLY A O 1
ATOM 1556 N N . MET A 1 190 ? 18.318 -38.154 -53.819 1.00 56.78 190 MET A N 1
ATOM 1557 C CA . MET A 1 190 ? 17.394 -38.478 -54.923 1.00 56.78 190 MET A CA 1
ATOM 1558 C C . MET A 1 190 ? 18.084 -38.962 -56.207 1.00 56.78 190 MET A C 1
ATOM 1560 O O . MET A 1 190 ? 17.418 -39.176 -57.215 1.00 56.78 190 MET A O 1
ATOM 1564 N N . LYS A 1 191 ? 19.416 -39.103 -56.210 1.00 52.88 191 LYS A N 1
ATOM 1565 C CA . LYS A 1 191 ? 20.193 -39.504 -57.399 1.00 52.88 191 LYS A CA 1
ATOM 1566 C C . LYS A 1 191 ? 20.715 -40.946 -57.337 1.00 52.88 191 LYS A C 1
ATOM 1568 O O . LYS A 1 191 ? 21.612 -41.299 -58.098 1.00 52.88 191 LYS A O 1
ATOM 1573 N N . GLN A 1 192 ? 20.187 -41.752 -56.417 1.00 52.56 192 GLN A N 1
ATOM 1574 C CA . GLN A 1 192 ? 20.474 -43.183 -56.296 1.00 52.56 192 GLN A CA 1
ATOM 1575 C C . GLN A 1 192 ? 19.249 -44.014 -56.708 1.00 52.56 192 GLN A C 1
ATOM 1577 O O . GLN A 1 192 ? 18.678 -44.714 -55.882 1.00 52.56 192 GLN A O 1
ATOM 1582 N N . GLU A 1 193 ? 18.857 -43.927 -57.980 1.00 44.06 193 GLU A N 1
ATOM 1583 C CA . GLU A 1 193 ? 18.063 -44.950 -58.680 1.00 44.06 193 GLU A CA 1
ATOM 1584 C C . GLU A 1 193 ? 18.644 -45.173 -60.080 1.00 44.06 193 GLU A C 1
ATOM 1586 O O . GLU A 1 193 ? 19.006 -44.165 -60.736 1.00 44.06 193 GLU A O 1
#

Sequence (193 aa):
MKKLINFLNIIKPSHPLDWRTFILIGIAIWMASFFVINNEYTRNGLVFLSLLMLTVAISIRTNKPPFIMGNISLSPWITSFLLCLIIYQNTEINQPNFALKSWPIIAACLIFILEFIKDKFKIHSPPPLVRMGFIIVFLIHINIYCWIEFSLRVENWVRKVPDILPTPETLEPDSAKINPEFQSYLFLGMKQE

InterPro domains:
  IPR020360 Uncharacterised protein family alr2393 [PF17310] (9-164)

Foldseek 3Di:
DVVVVVVVVVLDDPDCPALSVLLVVLVVLLVVLVVPPPDPVVSVVSPLVSLVSNLVSQLRVQVDPPQCDPPDGCSLLSSLLSVLVSVCVVCVVPCNCPSVLCSLVSSLVVVLVVVCVVVVVDQDPPGPCPPPVSVVSNVVSVVVSVVSVVVVVVVVVCVVCVPVPDDPLNPPPPNPPDDVVVVVVVVVVVPPD

Secondary structure (DSSP, 8-state):
-HHHHHHHHHHS-SSTTSHHHHHHHHHHHHHHHHH--S-HHHHHHHHHHHHHHHHHHHHHHHTSTTSEETTEESHHHHHHHHHHHHHHHHHTTT-TTHHHHHHHHHHHHHHHHHHHHHTTT--PSSPGGGSHHHHHHHHHHHHHHHHHHHHHHHHHHHHH-GGGS--GGGSSTT-----HHHHHHHHHHTS--